Protein AF-A0A7M3LS18-F1 (afdb_monomer_lite)

Foldseek 3Di:
DPPVVVVVCVVPPPPPPPQDLVNLLVVLLVLLLVAQALVSSLVVCVVVVGDNDPVSSVVSRVNHPHDPDDDDDDDDDDDDPPPPLDPLLCVLLVCVVVVDDLVVSCVVSVDDPVSSVVSVVVNVVVCVVVVVVVVVVVVVLVVLLVCQCPDPDPVSNVVSVVVVVVVVVVVVVVVVVVVVVVVVVVVVVVVVVVVVVVVVVVVVVVVVVVVPPDDDDDDDDDDPPDDPVVVVVLVVVCVVVVHDADPDDDGPPVSVVVVCVVCVVVVVVVD

pLDDT: mean 75.41, std 17.86, range [34.31, 98.25]

Structure (mmCIF, N/CA/C/O backbone):
data_AF-A0A7M3LS18-F1
#
_entry.id   AF-A0A7M3LS18-F1
#
loop_
_atom_site.group_PDB
_atom_site.id
_atom_site.type_symbol
_atom_site.label_atom_id
_atom_site.label_alt_id
_atom_site.label_comp_id
_atom_site.label_asym_id
_atom_site.label_entity_id
_atom_site.label_seq_id
_atom_site.pdbx_PDB_ins_code
_atom_site.Cartn_x
_atom_site.Cartn_y
_atom_site.Cartn_z
_atom_site.occupancy
_atom_site.B_iso_or_equiv
_atom_site.auth_seq_id
_atom_site.auth_comp_id
_atom_site.auth_asym_id
_atom_site.auth_atom_id
_atom_site.pdbx_PDB_model_num
ATOM 1 N N . MET A 1 1 ? 44.487 22.740 19.289 1.00 54.53 1 MET A N 1
ATOM 2 C CA . MET A 1 1 ? 43.553 21.807 18.622 1.00 54.53 1 MET A CA 1
ATOM 3 C C . MET A 1 1 ? 42.366 22.490 17.911 1.00 54.53 1 MET A C 1
ATOM 5 O O . MET A 1 1 ? 41.618 21.794 17.252 1.00 54.53 1 MET A O 1
ATOM 9 N N . PHE A 1 2 ? 42.195 23.825 17.958 1.00 51.47 2 PHE A N 1
ATOM 10 C CA . PHE A 1 2 ? 41.050 24.529 17.329 1.00 51.47 2 PHE A CA 1
ATOM 11 C C . PHE A 1 2 ? 41.375 25.312 16.036 1.00 51.47 2 PHE A C 1
ATOM 13 O O . PHE A 1 2 ? 40.497 25.961 15.473 1.00 51.47 2 PHE A O 1
ATOM 20 N N . ILE A 1 3 ? 42.622 25.280 15.552 1.00 60.00 3 ILE A N 1
ATOM 21 C CA . ILE A 1 3 ? 43.029 26.028 14.345 1.00 60.00 3 ILE A CA 1
ATOM 22 C C . ILE A 1 3 ? 42.617 25.290 13.060 1.00 60.00 3 ILE A C 1
ATOM 24 O O . ILE A 1 3 ? 42.293 25.933 12.061 1.00 60.00 3 ILE A O 1
ATOM 28 N N . ASP A 1 4 ? 42.526 23.960 13.107 1.00 62.91 4 ASP A N 1
ATOM 29 C CA . ASP A 1 4 ? 42.159 23.150 11.942 1.00 62.91 4 ASP A CA 1
ATOM 30 C C . ASP A 1 4 ? 40.688 23.289 11.552 1.00 62.91 4 ASP A C 1
ATOM 32 O O . ASP A 1 4 ? 40.374 23.258 10.368 1.00 62.91 4 ASP A O 1
ATOM 36 N N . TRP A 1 5 ? 39.785 23.553 12.501 1.00 57.31 5 TRP A N 1
ATOM 37 C CA . TRP A 1 5 ? 38.366 23.719 12.175 1.00 57.31 5 TRP A CA 1
ATOM 38 C C . TRP A 1 5 ? 38.086 25.015 11.402 1.00 57.31 5 TRP A C 1
ATOM 40 O O . TRP A 1 5 ? 37.337 25.003 10.430 1.00 57.31 5 TRP A O 1
ATOM 50 N N . LYS A 1 6 ? 38.754 26.126 11.751 1.00 63.31 6 LYS A N 1
ATOM 51 C CA . LYS A 1 6 ? 38.655 27.375 10.972 1.00 63.31 6 LYS A CA 1
ATOM 52 C C . LYS A 1 6 ? 39.264 27.238 9.575 1.00 63.31 6 LYS A C 1
ATOM 54 O O . LYS A 1 6 ? 38.730 27.813 8.632 1.00 63.31 6 LYS A O 1
ATOM 59 N N . LYS A 1 7 ? 40.354 26.473 9.432 1.00 58.81 7 LYS A N 1
ATOM 60 C CA . LYS A 1 7 ? 40.943 26.158 8.120 1.00 58.81 7 LYS A CA 1
ATOM 61 C C . LYS A 1 7 ? 40.041 25.247 7.285 1.00 58.81 7 LYS A C 1
ATOM 63 O O . LYS A 1 7 ? 39.903 25.500 6.095 1.00 58.81 7 LYS A O 1
ATOM 68 N N . ALA A 1 8 ? 39.398 24.253 7.898 1.00 58.88 8 ALA A N 1
ATOM 69 C CA . ALA A 1 8 ? 38.440 23.376 7.228 1.00 58.88 8 ALA A CA 1
ATOM 70 C C . ALA A 1 8 ? 37.198 24.147 6.752 1.00 58.88 8 ALA A C 1
ATOM 72 O O . ALA A 1 8 ? 36.799 24.001 5.604 1.00 58.88 8 ALA A O 1
ATOM 73 N N . LEU A 1 9 ? 36.655 25.055 7.571 1.00 58.69 9 LEU A N 1
ATOM 74 C CA . LEU A 1 9 ? 35.489 25.865 7.195 1.00 58.69 9 LEU A CA 1
ATOM 75 C C . LEU A 1 9 ? 35.793 26.865 6.064 1.00 58.69 9 LEU A C 1
ATOM 77 O O . LEU A 1 9 ? 34.931 27.158 5.244 1.00 58.69 9 LEU A O 1
ATOM 81 N N . ALA A 1 10 ? 37.024 27.386 6.010 1.00 60.09 10 ALA A N 1
ATOM 82 C CA . ALA A 1 10 ? 37.474 28.250 4.920 1.00 60.09 10 ALA A CA 1
ATOM 83 C C . ALA A 1 10 ? 37.770 27.469 3.624 1.00 60.09 10 ALA A C 1
ATOM 85 O O . ALA A 1 10 ? 37.666 28.040 2.543 1.00 60.09 10 ALA A O 1
ATOM 86 N N . ALA A 1 11 ? 38.124 26.182 3.726 1.00 58.78 11 ALA A N 1
ATOM 87 C CA . ALA A 1 11 ? 38.356 25.297 2.583 1.00 58.78 11 ALA A CA 1
ATOM 88 C C . ALA A 1 11 ? 37.059 24.664 2.035 1.00 58.78 11 ALA A C 1
ATOM 90 O O . ALA A 1 11 ? 36.978 24.396 0.841 1.00 58.78 11 ALA A O 1
ATOM 91 N N . GLU A 1 12 ? 36.040 24.468 2.881 1.00 55.50 12 GLU A N 1
ATOM 92 C CA . GLU A 1 12 ? 34.701 23.974 2.509 1.00 55.50 12 GLU A CA 1
ATOM 93 C C . GLU A 1 12 ? 33.667 25.088 2.290 1.00 55.50 12 GLU A C 1
ATOM 95 O O . GLU A 1 12 ? 32.494 24.815 2.028 1.00 55.50 12 GLU A O 1
ATOM 100 N N . GLY A 1 13 ? 34.083 26.353 2.364 1.00 49.91 13 GLY A N 1
ATOM 101 C CA . GLY A 1 13 ? 33.265 27.484 1.953 1.00 49.91 13 GLY A CA 1
ATOM 102 C C . GLY A 1 13 ? 33.041 27.445 0.445 1.00 49.91 13 GLY A C 1
ATOM 103 O O . GLY A 1 13 ? 33.734 28.134 -0.300 1.00 49.91 13 GLY A O 1
ATOM 104 N N . LEU A 1 14 ? 32.083 26.634 -0.010 1.00 49.41 14 LEU A N 1
ATOM 105 C CA . LEU A 1 14 ? 31.507 26.722 -1.347 1.00 49.41 14 LEU A CA 1
ATOM 106 C C . LEU A 1 14 ? 31.132 28.185 -1.562 1.00 49.41 14 LEU A C 1
ATOM 108 O O . LEU A 1 14 ? 30.224 28.703 -0.909 1.00 49.41 14 LEU A O 1
ATOM 112 N N . ALA A 1 15 ? 31.867 28.859 -2.445 1.00 50.75 15 ALA A N 1
ATOM 113 C CA . ALA A 1 15 ? 31.489 30.176 -2.907 1.00 50.75 15 ALA A CA 1
ATOM 114 C C . ALA A 1 15 ? 30.103 30.020 -3.535 1.00 50.75 15 ALA A C 1
ATOM 116 O O . ALA A 1 15 ? 29.978 29.504 -4.645 1.00 50.75 15 ALA A O 1
ATOM 117 N N . LEU A 1 16 ? 29.061 30.399 -2.792 1.00 50.31 16 LEU A N 1
ATOM 118 C CA . LEU A 1 16 ? 27.729 30.619 -3.329 1.00 50.31 16 LEU A CA 1
ATOM 119 C C . LEU A 1 16 ? 27.911 31.757 -4.325 1.00 50.31 16 LEU A C 1
ATOM 121 O O . LEU A 1 16 ? 27.896 32.930 -3.955 1.00 50.31 16 LEU A O 1
ATOM 125 N N . THR A 1 17 ? 28.238 31.404 -5.567 1.00 55.16 17 THR A N 1
ATOM 126 C CA . THR A 1 17 ? 28.389 32.357 -6.655 1.00 55.16 17 THR A CA 1
ATOM 127 C C . THR A 1 17 ? 27.123 33.188 -6.650 1.00 55.16 17 THR A C 1
ATOM 129 O O . THR A 1 17 ? 26.032 32.619 -6.713 1.00 55.16 17 THR A O 1
ATOM 132 N N . SER A 1 18 ? 27.258 34.507 -6.510 1.00 59.88 18 SER A N 1
ATOM 133 C CA . SER A 1 18 ? 26.136 35.428 -6.655 1.00 59.88 18 SER A CA 1
ATOM 134 C C . SER A 1 18 ? 25.371 35.023 -7.911 1.00 59.88 18 SER A C 1
ATOM 136 O O . SER A 1 18 ? 25.990 34.970 -8.977 1.00 59.88 18 SER A O 1
ATOM 138 N N . ASN A 1 19 ? 24.094 34.651 -7.754 1.00 67.19 19 ASN A N 1
ATOM 139 C CA . ASN A 1 19 ? 23.273 34.081 -8.823 1.00 67.19 19 ASN A CA 1
ATOM 140 C C . ASN A 1 19 ? 23.498 34.873 -10.111 1.00 67.19 19 ASN A C 1
ATOM 142 O O . ASN A 1 19 ? 23.322 36.095 -10.120 1.00 67.19 19 ASN A O 1
ATOM 146 N N . SER A 1 20 ? 23.946 34.199 -11.173 1.00 73.50 20 SER A N 1
ATOM 147 C CA . SER A 1 20 ? 24.251 34.901 -12.416 1.00 73.50 20 SER A CA 1
ATOM 148 C C . SER A 1 20 ? 22.976 35.539 -12.973 1.00 73.50 20 SER A C 1
ATOM 150 O O . SER A 1 20 ? 21.867 35.052 -12.739 1.00 73.50 20 SER A O 1
ATOM 152 N N . VAL A 1 21 ? 23.117 36.634 -13.725 1.00 73.94 21 VAL A N 1
ATOM 153 C CA . VAL A 1 21 ? 21.972 37.325 -14.347 1.00 73.94 21 VAL A CA 1
ATOM 154 C C . VAL A 1 21 ? 21.127 36.346 -15.176 1.00 73.94 21 VAL A C 1
ATOM 156 O O . VAL A 1 21 ? 19.899 36.389 -15.127 1.00 73.94 21 VAL A O 1
ATOM 159 N N . ASP A 1 22 ? 21.773 35.382 -15.834 1.00 74.38 22 ASP A N 1
ATOM 160 C CA . ASP A 1 22 ? 21.109 34.329 -16.604 1.00 74.38 22 ASP A CA 1
ATOM 161 C C . ASP A 1 22 ? 20.322 33.339 -15.730 1.00 74.38 22 ASP A C 1
ATOM 163 O O . ASP A 1 22 ? 19.232 32.909 -16.113 1.00 74.38 22 ASP A O 1
ATOM 167 N N . GLN A 1 23 ? 20.827 32.995 -14.539 1.00 78.75 23 GLN A N 1
ATOM 168 C CA . GLN A 1 23 ? 20.117 32.139 -13.580 1.00 78.75 23 GLN A CA 1
ATOM 169 C C . GLN A 1 23 ? 18.887 32.843 -13.004 1.00 78.75 23 GLN A C 1
ATOM 171 O O . GLN A 1 23 ? 17.821 32.234 -12.914 1.00 78.75 23 GLN A O 1
ATOM 176 N N . LEU A 1 24 ? 19.004 34.132 -12.669 1.00 79.31 24 LEU A N 1
ATOM 177 C CA . LEU A 1 24 ? 17.872 34.937 -12.202 1.00 79.31 24 LEU A CA 1
ATOM 178 C C . LEU A 1 24 ? 16.818 35.107 -13.305 1.00 79.31 24 LEU A C 1
ATOM 180 O O . LEU A 1 24 ? 15.624 34.967 -13.040 1.00 79.31 24 LEU A O 1
ATOM 184 N N . ALA A 1 25 ? 17.243 35.310 -14.555 1.00 79.69 25 ALA A N 1
ATOM 185 C CA . ALA A 1 25 ? 16.341 35.366 -15.702 1.00 79.69 25 ALA A CA 1
ATOM 186 C C . ALA A 1 25 ? 15.638 34.018 -15.958 1.00 79.69 25 ALA A C 1
ATOM 188 O O . ALA A 1 25 ? 14.441 33.985 -16.251 1.00 79.69 25 ALA A O 1
ATOM 189 N N . ALA A 1 26 ? 16.341 32.890 -15.819 1.00 80.19 26 ALA A N 1
ATOM 190 C CA . ALA A 1 26 ? 15.747 31.557 -15.940 1.00 80.19 26 ALA A CA 1
ATOM 191 C C . ALA A 1 26 ? 14.741 31.259 -14.811 1.00 80.19 26 ALA A C 1
ATOM 193 O O . ALA A 1 26 ? 13.658 30.722 -15.069 1.00 80.19 26 ALA A O 1
ATOM 194 N N . ALA A 1 27 ? 15.060 31.661 -13.578 1.00 82.94 27 ALA A N 1
ATOM 195 C CA . ALA A 1 27 ? 14.155 31.553 -12.439 1.00 82.94 27 ALA A CA 1
ATOM 196 C C . ALA A 1 27 ? 12.883 32.380 -12.672 1.00 82.94 27 ALA A C 1
ATOM 198 O O . ALA A 1 27 ? 11.777 31.849 -12.571 1.00 82.94 27 ALA A O 1
ATOM 199 N N . ALA A 1 28 ? 13.026 33.632 -13.114 1.00 84.75 28 ALA A N 1
ATOM 200 C CA . ALA A 1 28 ? 11.897 34.492 -13.447 1.00 84.75 28 ALA A CA 1
ATOM 201 C C . ALA A 1 28 ? 11.011 33.889 -14.561 1.00 84.75 28 ALA A C 1
ATOM 203 O O . ALA A 1 28 ? 9.788 33.953 -14.470 1.00 84.75 28 ALA A O 1
ATOM 204 N N . ARG A 1 29 ? 11.585 33.219 -15.579 1.00 85.19 29 ARG A N 1
ATOM 205 C CA . ARG A 1 29 ? 10.808 32.537 -16.650 1.00 85.19 29 ARG A CA 1
ATOM 206 C C . ARG A 1 29 ? 9.999 31.368 -16.118 1.00 85.19 29 ARG A C 1
ATOM 208 O O . ARG A 1 29 ? 8.930 31.071 -16.645 1.00 85.19 29 ARG A O 1
ATOM 215 N N . THR A 1 30 ? 10.513 30.702 -15.094 1.00 84.25 30 THR A N 1
ATOM 216 C CA . THR A 1 30 ? 9.826 29.590 -14.435 1.00 84.25 30 THR A CA 1
ATOM 217 C C . THR A 1 30 ? 8.652 30.104 -13.602 1.00 84.25 30 THR A C 1
ATOM 219 O O . THR A 1 30 ? 7.568 29.527 -13.661 1.00 84.25 30 THR A O 1
ATOM 222 N N . VAL A 1 31 ? 8.833 31.232 -12.907 1.00 84.62 31 VAL A N 1
ATOM 223 C CA . VAL A 1 31 ? 7.766 31.921 -12.162 1.00 84.62 31 VAL A CA 1
ATOM 224 C C . VAL A 1 31 ? 6.692 32.461 -13.111 1.00 84.62 31 VAL A C 1
ATOM 226 O O . VAL A 1 31 ? 5.511 32.253 -12.859 1.00 84.62 31 VAL A O 1
ATOM 229 N N . ALA A 1 32 ? 7.079 33.045 -14.251 1.00 84.94 32 ALA A N 1
ATOM 230 C CA . ALA A 1 32 ? 6.147 33.552 -15.263 1.00 84.94 32 ALA A CA 1
ATOM 231 C C . ALA A 1 32 ? 5.165 32.491 -15.777 1.00 84.94 32 ALA A C 1
ATOM 233 O O . ALA A 1 32 ? 3.984 32.776 -15.923 1.00 84.94 32 ALA A O 1
ATOM 234 N N . ARG A 1 33 ? 5.609 31.241 -15.961 1.00 83.06 33 ARG A N 1
ATOM 235 C CA . ARG A 1 33 ? 4.722 30.138 -16.382 1.00 83.06 33 ARG A CA 1
ATOM 236 C C . ARG A 1 33 ? 3.700 29.727 -15.322 1.00 83.06 33 ARG A C 1
ATOM 238 O O . ARG A 1 33 ? 2.726 29.053 -15.652 1.00 83.06 33 ARG A O 1
ATOM 245 N N . ARG A 1 34 ? 3.960 30.069 -14.057 1.00 81.94 34 ARG A N 1
ATOM 246 C CA . ARG A 1 34 ? 3.124 29.755 -12.891 1.00 81.94 34 ARG A CA 1
ATOM 247 C C . ARG A 1 34 ? 2.191 30.914 -12.517 1.00 81.94 34 ARG A C 1
ATOM 249 O O . ARG A 1 34 ? 1.237 30.678 -11.784 1.00 81.94 34 ARG A O 1
ATOM 256 N N . ALA A 1 35 ? 2.492 32.126 -12.981 1.00 83.75 35 ALA A N 1
ATOM 257 C CA . ALA A 1 35 ? 1.720 33.327 -12.702 1.00 83.75 35 ALA A CA 1
ATOM 258 C C . ALA A 1 35 ? 0.457 33.384 -13.568 1.00 83.75 35 ALA A C 1
ATOM 260 O O . ALA A 1 35 ? 0.482 33.037 -14.752 1.00 83.75 35 ALA A O 1
ATOM 261 N N . ARG A 1 36 ? -0.644 33.836 -12.964 1.00 77.69 36 ARG A N 1
ATOM 262 C CA . ARG A 1 36 ? -1.970 33.848 -13.597 1.00 77.69 36 ARG A CA 1
ATOM 263 C C . ARG A 1 36 ? -2.216 35.086 -14.458 1.00 77.69 36 ARG A C 1
ATOM 265 O O . ARG A 1 36 ? -2.920 35.007 -15.461 1.00 77.69 36 ARG A O 1
ATOM 272 N N . ASP A 1 37 ? -1.650 36.222 -14.062 1.00 82.12 37 ASP A N 1
ATOM 273 C CA . ASP A 1 37 ? -1.746 37.494 -14.775 1.00 82.12 37 ASP A CA 1
ATOM 274 C C . ASP A 1 37 ? -0.497 38.371 -14.546 1.00 82.12 37 ASP A C 1
ATOM 276 O O . ASP A 1 37 ? 0.443 37.994 -13.839 1.00 82.12 37 ASP A O 1
ATOM 280 N N . LYS A 1 38 ? -0.455 39.546 -15.190 1.00 81.50 38 LYS A N 1
ATOM 281 C CA . LYS A 1 38 ? 0.684 40.480 -15.113 1.00 81.50 38 LYS A CA 1
ATOM 282 C C . LYS A 1 38 ? 0.918 41.002 -13.689 1.00 81.50 38 LYS A C 1
ATOM 284 O O . LYS A 1 38 ? 2.068 41.255 -13.329 1.00 81.50 38 LYS A O 1
ATOM 289 N N . GLN A 1 39 ? -0.148 41.196 -12.914 1.00 82.25 39 GLN A N 1
ATOM 290 C CA . GLN A 1 39 ? -0.064 41.753 -11.568 1.00 82.25 39 GLN A CA 1
ATOM 291 C C . GLN A 1 39 ? 0.474 40.700 -10.593 1.00 82.25 39 GLN A C 1
ATOM 293 O O . GLN A 1 39 ? 1.441 40.968 -9.885 1.00 82.25 39 GLN A O 1
ATOM 298 N N . ASP A 1 40 ? -0.056 39.479 -10.666 1.00 83.56 40 ASP A N 1
ATOM 299 C CA . ASP A 1 40 ? 0.415 38.306 -9.927 1.00 83.56 40 ASP A CA 1
ATOM 300 C C . ASP A 1 40 ? 1.894 38.006 -10.229 1.00 83.56 40 ASP A C 1
ATOM 302 O O . ASP A 1 40 ? 2.699 37.797 -9.323 1.00 83.56 40 ASP A O 1
ATOM 306 N N . LEU A 1 41 ? 2.310 38.102 -11.498 1.00 86.06 41 LEU A N 1
ATOM 307 C CA . LEU A 1 41 ? 3.721 37.978 -11.875 1.00 86.06 41 LEU A CA 1
ATOM 308 C C . LEU A 1 41 ? 4.600 39.046 -11.207 1.00 86.06 41 LEU A C 1
ATOM 310 O O . LEU A 1 41 ? 5.673 38.732 -10.689 1.00 86.06 41 LEU A O 1
ATOM 314 N N . ALA A 1 42 ? 4.169 40.307 -11.229 1.00 85.69 42 ALA A N 1
ATOM 315 C CA . ALA A 1 42 ? 4.934 41.406 -10.649 1.00 85.69 42 ALA A CA 1
ATOM 316 C C . ALA A 1 42 ? 5.083 41.264 -9.124 1.00 85.69 42 ALA A C 1
ATOM 318 O O . ALA A 1 42 ? 6.140 41.598 -8.576 1.00 85.69 42 ALA A O 1
ATOM 319 N N . ASP A 1 43 ? 4.057 40.736 -8.459 1.00 87.31 43 ASP A N 1
ATOM 320 C CA . ASP A 1 43 ? 4.058 40.488 -7.021 1.00 87.31 43 ASP A CA 1
ATOM 321 C C . ASP A 1 43 ? 4.940 39.277 -6.670 1.00 87.31 43 ASP A C 1
ATOM 323 O O . ASP A 1 43 ? 5.825 39.391 -5.819 1.00 87.31 43 ASP A O 1
ATOM 327 N N . LEU A 1 44 ? 4.815 38.157 -7.393 1.00 86.94 44 LEU A N 1
ATOM 328 C CA . LEU A 1 44 ? 5.650 36.960 -7.206 1.00 86.94 44 LEU A CA 1
ATOM 329 C C . LEU A 1 44 ? 7.144 37.232 -7.428 1.00 86.94 44 LEU A C 1
ATOM 331 O O . LEU A 1 44 ? 7.978 36.775 -6.644 1.00 86.94 44 LEU A O 1
ATOM 335 N N . LEU A 1 45 ? 7.500 37.997 -8.465 1.00 88.25 45 LEU A N 1
ATOM 336 C CA . LEU A 1 45 ? 8.891 38.403 -8.693 1.00 88.25 45 LEU A CA 1
ATOM 337 C C . LEU A 1 45 ? 9.398 39.314 -7.568 1.00 88.25 45 LEU A C 1
ATOM 339 O O . LEU A 1 45 ? 10.544 39.171 -7.140 1.00 88.25 45 LEU A O 1
ATOM 343 N N . GLY A 1 46 ? 8.535 40.195 -7.048 1.00 85.19 46 GLY A N 1
ATOM 344 C CA . GLY A 1 46 ? 8.837 41.052 -5.903 1.00 85.19 46 GLY A CA 1
ATOM 345 C C . GLY A 1 46 ? 9.134 40.261 -4.629 1.00 85.19 46 GLY A C 1
ATOM 346 O O . GLY A 1 46 ? 10.137 40.528 -3.968 1.00 85.19 46 GLY A O 1
ATOM 347 N N . TYR A 1 47 ? 8.322 39.249 -4.313 1.00 87.19 47 TYR A N 1
ATOM 348 C CA . TYR A 1 47 ? 8.535 38.395 -3.139 1.00 87.19 47 TYR A CA 1
ATOM 349 C C . TYR A 1 47 ? 9.816 37.560 -3.223 1.00 87.19 47 TYR A C 1
ATOM 351 O O . TYR A 1 47 ? 10.443 37.291 -2.200 1.00 87.19 47 TYR A O 1
ATOM 359 N N . LEU A 1 48 ? 10.217 37.160 -4.431 1.00 84.00 48 LEU A N 1
ATOM 360 C CA . LEU A 1 48 ? 11.404 36.334 -4.660 1.00 84.00 48 LEU A CA 1
ATOM 361 C C . LEU A 1 48 ? 12.687 37.151 -4.878 1.00 84.00 48 LEU A C 1
ATOM 363 O O . LEU A 1 48 ? 13.748 36.565 -5.089 1.00 84.00 48 LEU A O 1
ATOM 367 N N . GLY A 1 49 ? 12.608 38.487 -4.840 1.00 81.62 49 GLY A N 1
ATOM 368 C CA . GLY A 1 49 ? 13.750 39.370 -5.097 1.00 81.62 49 GLY A CA 1
ATOM 369 C C . GLY A 1 49 ? 14.322 39.221 -6.512 1.00 81.62 49 GLY A C 1
ATOM 370 O O . GLY A 1 49 ? 15.512 39.451 -6.727 1.00 81.62 49 GLY A O 1
ATOM 371 N N . LEU A 1 50 ? 13.491 38.790 -7.464 1.00 83.62 50 LEU A N 1
ATOM 372 C CA . LEU A 1 50 ? 13.861 38.587 -8.861 1.00 83.62 50 LEU A CA 1
ATOM 373 C C . LEU A 1 50 ? 13.736 39.903 -9.651 1.00 83.62 50 LEU A C 1
ATOM 375 O O . LEU A 1 50 ? 12.975 40.791 -9.255 1.00 83.62 50 LEU A O 1
ATOM 379 N N . PRO A 1 51 ? 14.472 40.062 -10.767 1.00 76.00 51 PRO A N 1
ATOM 380 C CA . PRO A 1 51 ? 14.422 41.285 -11.566 1.00 76.00 51 PRO A CA 1
ATOM 381 C C . PRO A 1 51 ? 12.992 41.590 -12.050 1.00 76.00 51 PRO A C 1
ATOM 383 O O . PRO A 1 51 ? 12.346 40.758 -12.683 1.00 76.00 51 PRO A O 1
ATOM 386 N N . ARG A 1 52 ? 12.512 42.801 -11.724 1.00 77.88 52 ARG A N 1
ATOM 387 C CA . ARG A 1 52 ? 11.141 43.309 -11.952 1.00 77.88 52 ARG A CA 1
ATOM 388 C C . ARG A 1 52 ? 11.141 44.542 -12.870 1.00 77.88 52 ARG A C 1
ATOM 390 O O . ARG A 1 52 ? 10.363 45.471 -12.662 1.00 77.88 52 ARG A O 1
ATOM 397 N N . SER A 1 53 ? 12.062 44.624 -13.831 1.00 76.25 53 SER A N 1
ATOM 398 C CA . SER A 1 53 ? 12.029 45.747 -14.774 1.00 76.25 53 SER A CA 1
ATOM 399 C C . SER A 1 53 ? 10.793 45.631 -15.673 1.00 76.25 53 SER A C 1
ATOM 401 O O . SER A 1 53 ? 10.317 44.530 -15.957 1.00 76.25 53 SER A O 1
ATOM 403 N N . GLU A 1 54 ? 10.238 46.761 -16.104 1.00 71.75 54 GLU A N 1
ATOM 404 C CA . GLU A 1 54 ? 9.057 46.760 -16.971 1.00 71.75 54 GLU A CA 1
ATOM 405 C C . GLU A 1 54 ? 9.339 46.071 -18.316 1.00 71.75 54 GLU A C 1
ATOM 407 O O . GLU A 1 54 ? 8.508 45.301 -18.799 1.00 71.75 54 GLU A O 1
ATOM 412 N N . ASP A 1 55 ? 10.555 46.232 -18.845 1.00 74.88 55 ASP A N 1
ATOM 413 C CA . ASP A 1 55 ? 11.029 45.531 -20.041 1.00 74.88 55 ASP A CA 1
ATOM 414 C C . ASP A 1 55 ? 11.092 44.006 -19.844 1.00 74.88 55 ASP A C 1
ATOM 416 O O . ASP A 1 55 ? 10.741 43.246 -20.753 1.00 74.88 55 ASP A O 1
ATOM 420 N N . ASP A 1 56 ? 11.490 43.533 -18.657 1.00 74.62 56 ASP A N 1
ATOM 421 C CA . ASP A 1 56 ? 11.497 42.101 -18.338 1.00 74.62 56 ASP A CA 1
ATOM 422 C C . ASP A 1 56 ? 10.070 41.553 -18.221 1.00 74.62 56 ASP A C 1
ATOM 424 O O . ASP A 1 56 ? 9.770 40.501 -18.782 1.00 74.62 56 ASP A O 1
ATOM 428 N N . LEU A 1 57 ? 9.152 42.291 -17.589 1.00 76.94 57 LEU A N 1
ATOM 429 C CA . LEU A 1 57 ? 7.739 41.904 -17.503 1.00 76.94 57 LEU A CA 1
ATOM 430 C C . LEU A 1 57 ? 7.094 41.791 -18.892 1.00 76.94 57 LEU A C 1
ATOM 432 O O . LEU A 1 57 ? 6.356 40.840 -19.155 1.00 76.94 57 LEU A O 1
ATOM 436 N N . VAL A 1 58 ? 7.400 42.720 -19.804 1.00 79.38 58 VAL A N 1
ATOM 437 C CA . VAL A 1 58 ? 6.902 42.691 -21.191 1.00 79.38 58 VAL A CA 1
ATOM 438 C C . VAL A 1 58 ? 7.444 41.478 -21.952 1.00 79.38 58 VAL A C 1
ATOM 440 O O . VAL A 1 58 ? 6.685 40.809 -22.652 1.00 79.38 58 VAL A O 1
ATOM 443 N N . ARG A 1 59 ? 8.725 41.129 -21.776 1.00 79.38 59 ARG A N 1
ATOM 444 C CA . ARG A 1 59 ? 9.325 39.926 -22.389 1.00 79.38 59 ARG A CA 1
ATOM 445 C C . ARG A 1 59 ? 8.731 38.620 -21.860 1.00 79.38 59 ARG A C 1
ATOM 447 O O . ARG A 1 59 ? 8.816 37.596 -22.535 1.00 79.38 59 ARG A O 1
ATOM 454 N N . MET A 1 60 ? 8.163 38.641 -20.657 1.00 79.62 60 MET A N 1
ATOM 455 C CA . MET A 1 60 ? 7.657 37.458 -19.953 1.00 79.62 60 MET A CA 1
ATOM 456 C C . MET A 1 60 ? 6.145 37.293 -20.041 1.00 79.62 60 MET A C 1
ATOM 458 O O . MET A 1 60 ? 5.649 36.190 -19.821 1.00 79.62 60 MET A O 1
ATOM 462 N N . LEU A 1 61 ? 5.430 38.345 -20.440 1.00 76.94 61 LEU A N 1
ATOM 463 C CA . LEU A 1 61 ? 3.992 38.329 -20.698 1.00 76.94 61 LEU A CA 1
ATOM 464 C C . LEU A 1 61 ? 3.534 37.179 -21.620 1.00 76.94 61 LEU A C 1
ATOM 466 O O . LEU A 1 61 ? 2.533 36.545 -21.297 1.00 76.94 61 LEU A O 1
ATOM 470 N N . PRO A 1 62 ? 4.252 36.843 -22.715 1.00 80.94 62 PRO A N 1
ATOM 471 C CA . PRO A 1 62 ? 3.871 35.731 -23.591 1.00 80.94 62 PRO A CA 1
ATOM 472 C C . PRO A 1 62 ? 3.966 34.347 -22.933 1.00 80.94 62 PRO A C 1
ATOM 474 O O . PRO A 1 62 ? 3.474 33.373 -23.493 1.00 80.94 62 PRO A O 1
ATOM 477 N N . LEU A 1 63 ? 4.645 34.238 -21.785 1.00 71.88 63 LEU A N 1
ATOM 478 C CA . LEU A 1 63 ? 4.841 32.987 -21.048 1.00 71.88 63 LEU A CA 1
ATOM 479 C C . LEU A 1 63 ? 3.820 32.790 -19.924 1.00 71.88 63 LEU A C 1
ATOM 481 O O . LEU A 1 63 ? 3.845 31.734 -19.289 1.00 71.88 63 LEU A O 1
ATOM 485 N N . LEU A 1 64 ? 2.963 33.784 -19.669 1.00 76.06 64 LEU A N 1
ATOM 486 C CA . LEU A 1 64 ? 1.862 33.651 -18.724 1.00 76.06 64 LEU A CA 1
ATOM 487 C C . LEU A 1 64 ? 0.943 32.524 -19.188 1.00 76.06 64 LEU A C 1
ATOM 489 O O . LEU A 1 64 ? 0.644 32.390 -20.379 1.00 76.06 64 LEU A O 1
ATOM 493 N N . THR A 1 65 ? 0.493 31.703 -18.245 1.00 62.19 65 THR A N 1
ATOM 494 C CA . THR A 1 65 ? -0.535 30.705 -18.521 1.00 62.19 65 THR A CA 1
ATOM 495 C C . THR A 1 65 ? -1.818 31.468 -18.829 1.00 62.19 65 THR A C 1
ATOM 497 O O . THR A 1 65 ? -2.493 31.939 -17.919 1.00 62.19 65 THR A O 1
ATOM 500 N N . ALA A 1 66 ? -2.124 31.660 -20.115 1.00 50.25 66 ALA A N 1
ATOM 501 C CA . ALA A 1 66 ? -3.342 32.342 -20.523 1.00 50.25 66 ALA A CA 1
ATOM 502 C C . ALA A 1 66 ? -4.540 31.627 -19.872 1.00 50.25 66 ALA A C 1
ATOM 504 O O . ALA A 1 66 ? -4.745 30.436 -20.135 1.00 50.25 66 ALA A O 1
ATOM 505 N N . PRO A 1 67 ? -5.331 32.309 -19.023 1.00 46.97 67 PRO A N 1
ATOM 506 C CA . PRO A 1 67 ? -6.628 31.790 -18.655 1.00 46.97 67 PRO A CA 1
ATOM 507 C C . PRO A 1 67 ? -7.438 31.735 -19.949 1.00 46.97 67 PRO A C 1
ATOM 509 O O . PRO A 1 67 ? -7.426 32.676 -20.742 1.00 46.97 67 PRO A O 1
ATOM 512 N N . THR A 1 68 ? -8.091 30.604 -20.178 1.00 45.66 68 THR A N 1
ATOM 513 C CA . THR A 1 68 ? -9.081 30.387 -21.234 1.00 45.66 68 THR A CA 1
ATOM 514 C C . THR A 1 68 ? -9.865 31.661 -21.563 1.00 45.66 68 THR A C 1
ATOM 516 O O . THR A 1 68 ? -10.435 32.288 -20.672 1.00 45.66 68 THR A O 1
ATOM 519 N N . ALA A 1 69 ? -9.846 32.014 -22.848 1.00 37.53 69 ALA A N 1
ATOM 520 C CA . ALA A 1 69 ? -10.475 33.163 -23.484 1.00 37.53 69 ALA A CA 1
ATOM 521 C C . ALA A 1 69 ? -11.766 33.673 -22.812 1.00 37.53 69 ALA A C 1
ATOM 523 O O . ALA A 1 69 ? -12.747 32.943 -22.680 1.00 37.53 69 ALA A O 1
ATOM 524 N N . HIS A 1 70 ? -11.798 34.969 -22.496 1.00 43.69 70 HIS A N 1
ATOM 525 C CA . HIS A 1 70 ? -13.053 35.714 -22.430 1.00 43.69 70 HIS A CA 1
ATOM 526 C C . HIS A 1 70 ? -13.518 36.037 -23.860 1.00 43.69 70 HIS A C 1
ATOM 528 O O . HIS A 1 70 ? -12.679 36.372 -24.703 1.00 43.69 70 HIS A O 1
ATOM 534 N N . PRO A 1 71 ? -14.825 35.930 -24.160 1.00 49.56 71 PRO A N 1
ATOM 535 C CA . PRO A 1 71 ? -15.332 36.102 -25.509 1.00 49.56 71 PRO A CA 1
ATOM 536 C C . PRO A 1 71 ? -15.274 37.581 -25.895 1.00 49.56 71 PRO A C 1
ATOM 538 O O . PRO A 1 71 ? -15.795 38.451 -25.195 1.00 49.56 71 PRO A O 1
ATOM 541 N N . VAL A 1 72 ? -14.645 37.858 -27.033 1.00 39.38 72 VAL A N 1
ATOM 542 C CA . VAL A 1 72 ? -14.848 39.108 -27.762 1.00 39.38 72 VAL A CA 1
ATOM 543 C C . VAL A 1 72 ? -16.288 39.084 -28.269 1.00 39.38 72 VAL A C 1
ATOM 545 O O . VAL A 1 72 ? -16.678 38.192 -29.016 1.00 39.38 72 VAL A O 1
ATOM 548 N N . MET A 1 73 ? -17.087 40.046 -27.816 1.00 48.38 73 MET A N 1
ATOM 549 C CA . MET A 1 73 ? -18.403 40.333 -28.377 1.00 48.38 73 MET A CA 1
ATOM 550 C C . MET A 1 73 ? -18.231 40.760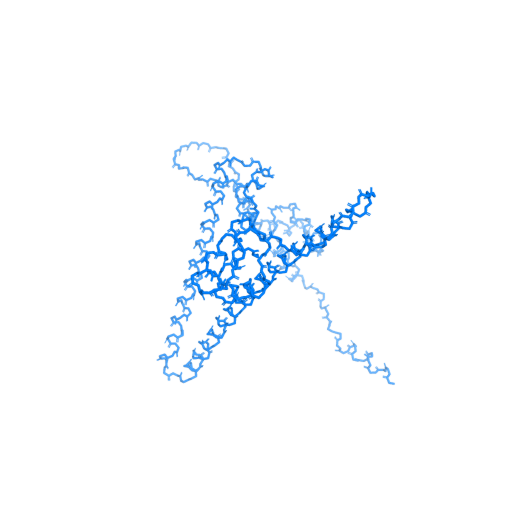 -29.838 1.00 48.38 73 MET A C 1
ATOM 552 O O . MET A 1 73 ? -17.619 41.796 -30.097 1.00 48.38 73 MET A O 1
ATOM 556 N N . GLY A 1 74 ? -18.764 39.979 -30.776 1.00 43.84 74 GLY A N 1
ATOM 557 C CA . GLY A 1 74 ? -18.763 40.340 -32.190 1.00 43.84 74 GLY A CA 1
ATOM 558 C C . GLY A 1 74 ? -19.129 39.192 -33.125 1.00 43.84 74 GLY A C 1
ATOM 559 O O . GLY A 1 74 ? -18.246 38.495 -33.600 1.00 43.84 74 GLY A O 1
ATOM 560 N N . ASP A 1 75 ? -20.427 39.103 -33.399 1.00 34.31 75 ASP A N 1
ATOM 561 C CA . ASP A 1 75 ? -21.044 38.679 -34.662 1.00 34.31 75 ASP A CA 1
ATOM 562 C C . ASP A 1 75 ? -21.044 37.190 -35.082 1.00 34.31 75 ASP A C 1
ATOM 564 O O . ASP A 1 75 ? -20.038 36.584 -35.436 1.00 34.31 75 ASP A O 1
ATOM 568 N N . ASP A 1 76 ? -22.272 36.668 -35.075 1.00 41.38 76 ASP A N 1
ATOM 569 C CA . ASP A 1 76 ? -22.902 35.736 -36.008 1.00 41.38 76 ASP A CA 1
ATOM 570 C C . ASP A 1 76 ? -22.375 34.306 -36.289 1.00 41.38 76 ASP A C 1
ATOM 572 O O . ASP A 1 76 ? -21.368 34.044 -36.941 1.00 41.38 76 ASP A O 1
ATOM 576 N N . THR A 1 77 ? -23.301 33.384 -35.986 1.00 43.78 77 THR A N 1
ATOM 577 C CA . THR A 1 77 ? -23.666 32.140 -36.695 1.00 43.78 77 THR A CA 1
ATOM 578 C C . THR A 1 77 ? -23.080 30.784 -36.246 1.00 43.78 77 THR A C 1
ATOM 580 O O . THR A 1 77 ? -21.989 30.364 -36.601 1.00 43.78 77 THR A O 1
ATOM 583 N N . MET A 1 78 ? -23.981 30.038 -35.587 1.00 44.69 78 MET A N 1
ATOM 584 C CA . MET A 1 78 ? -24.298 28.609 -35.757 1.00 44.69 78 MET A CA 1
ATOM 585 C C . MET A 1 78 ? -23.392 27.509 -35.157 1.00 44.69 78 MET A C 1
ATOM 587 O O . MET A 1 78 ? -22.316 27.178 -35.638 1.00 44.69 78 MET A O 1
ATOM 591 N N . THR A 1 79 ? -24.018 26.802 -34.202 1.00 51.19 79 THR A N 1
ATOM 592 C CA . THR A 1 79 ? -23.921 25.357 -33.899 1.00 51.19 79 THR A CA 1
ATOM 593 C C . THR A 1 79 ? -22.575 24.771 -33.465 1.00 51.19 79 THR A C 1
ATOM 595 O O . THR A 1 79 ? -21.862 24.162 -34.255 1.00 51.19 79 THR A O 1
ATOM 598 N N . ASN A 1 80 ? -22.335 24.797 -32.149 1.00 39.53 80 ASN A N 1
ATOM 599 C CA . ASN A 1 80 ? -21.969 23.608 -31.362 1.00 39.53 80 ASN A CA 1
ATOM 600 C C . ASN A 1 80 ? -22.047 23.935 -29.856 1.00 39.53 80 ASN A C 1
ATOM 602 O O . ASN A 1 80 ? -21.450 24.931 -29.447 1.00 39.53 80 ASN A O 1
ATOM 606 N N . PRO A 1 81 ? -22.721 23.140 -29.001 1.00 44.03 81 PRO A N 1
ATOM 607 C CA . PRO A 1 81 ? -22.590 23.306 -27.560 1.00 44.03 81 PRO A CA 1
ATOM 608 C C . PRO A 1 81 ? -21.251 22.696 -27.128 1.00 44.03 81 PRO A C 1
ATOM 610 O O . PRO A 1 81 ? -21.155 21.511 -26.823 1.00 44.03 81 PRO A O 1
ATOM 613 N N . ILE A 1 82 ? -20.189 23.498 -27.138 1.00 39.88 82 ILE A N 1
ATOM 614 C CA . ILE A 1 82 ? -18.977 23.161 -26.392 1.00 39.88 82 ILE A CA 1
ATOM 615 C C . ILE A 1 82 ? -19.329 23.424 -24.930 1.00 39.88 82 ILE A C 1
ATOM 617 O O . ILE A 1 82 ? -19.504 24.580 -24.548 1.00 39.88 82 ILE A O 1
ATOM 621 N N . SER A 1 83 ? -19.483 22.364 -24.135 1.00 47.75 83 SER A N 1
ATOM 622 C CA . SER A 1 83 ? -19.617 22.452 -22.681 1.00 47.75 83 SER A CA 1
ATOM 623 C C . SER A 1 83 ? -18.418 23.212 -22.117 1.00 47.75 83 SER A C 1
ATOM 625 O O . SER A 1 83 ? -17.342 22.652 -21.917 1.00 47.75 83 SER A O 1
ATOM 627 N N . THR A 1 84 ? -18.570 24.516 -21.904 1.00 49.47 84 THR A N 1
ATOM 628 C CA . THR A 1 84 ? -17.612 25.320 -21.154 1.00 49.47 84 THR A CA 1
ATOM 629 C C . THR A 1 84 ? -17.722 24.891 -19.700 1.00 49.47 84 THR A C 1
ATOM 631 O O . THR A 1 84 ? -18.600 25.360 -18.980 1.00 49.47 84 THR A O 1
ATOM 634 N N . THR A 1 85 ? -16.869 23.951 -19.295 1.00 57.34 85 THR A N 1
ATOM 635 C CA . THR A 1 85 ? -16.784 23.444 -17.925 1.00 57.34 85 THR A CA 1
ATOM 636 C C . THR A 1 85 ? -16.649 24.619 -16.958 1.00 57.34 85 THR A C 1
ATOM 638 O O . THR A 1 85 ? -15.675 25.374 -17.001 1.00 57.34 85 THR A O 1
ATOM 641 N N . ASN A 1 86 ? -17.660 24.798 -16.111 1.00 75.81 86 ASN A N 1
ATOM 642 C CA . ASN A 1 86 ? -17.726 25.881 -15.142 1.00 75.81 86 ASN A CA 1
ATOM 643 C C . ASN A 1 86 ? -16.561 25.752 -14.132 1.00 75.81 86 ASN A C 1
ATOM 645 O O . ASN A 1 86 ? -16.275 24.667 -13.633 1.00 75.81 86 ASN A O 1
ATOM 649 N N . ALA A 1 87 ? -15.866 26.842 -13.791 1.00 74.75 87 ALA A N 1
ATOM 650 C CA . ALA A 1 87 ? -14.725 26.796 -12.862 1.00 74.75 87 ALA A CA 1
ATOM 651 C C . ALA A 1 87 ? -15.094 26.162 -11.501 1.00 74.75 87 ALA A C 1
ATOM 653 O O . ALA A 1 87 ? -14.261 25.516 -10.862 1.00 74.75 87 ALA A O 1
ATOM 654 N N . TYR A 1 88 ? -16.359 26.293 -11.089 1.00 76.12 88 TYR A N 1
ATOM 655 C CA . TYR A 1 88 ? -16.901 25.671 -9.882 1.00 76.12 88 TYR A CA 1
ATOM 656 C C . TYR A 1 88 ? -17.012 24.140 -9.979 1.00 76.12 88 TYR A C 1
ATOM 658 O O . TYR A 1 88 ? -16.750 23.464 -8.984 1.00 76.12 88 TYR A O 1
ATOM 666 N N . THR A 1 89 ? -17.308 23.567 -11.154 1.00 80.00 89 THR A N 1
ATOM 667 C CA . THR A 1 89 ? -17.390 22.103 -11.333 1.00 80.00 89 THR A CA 1
ATOM 668 C C . THR A 1 89 ? -16.009 21.454 -11.306 1.00 80.00 89 THR A C 1
ATOM 670 O O . THR A 1 89 ? -15.841 20.386 -10.718 1.00 80.00 89 THR A O 1
ATOM 673 N N . ALA A 1 90 ? -14.981 22.137 -11.819 1.00 76.69 90 ALA A N 1
ATOM 674 C CA . ALA A 1 90 ? -13.592 21.684 -11.716 1.00 76.69 90 ALA A CA 1
ATOM 675 C C . ALA A 1 90 ? -13.077 21.672 -10.260 1.00 76.69 90 ALA A C 1
ATOM 677 O O . ALA A 1 90 ? -12.400 20.730 -9.837 1.00 76.69 90 ALA A O 1
ATOM 678 N N . VAL A 1 91 ? -13.420 22.692 -9.462 1.00 80.56 91 VAL A N 1
ATOM 679 C CA . VAL A 1 91 ? -13.080 22.731 -8.027 1.00 80.56 91 VAL A CA 1
ATOM 680 C C . VAL A 1 91 ? -13.858 21.664 -7.254 1.00 80.56 91 VAL A C 1
ATOM 682 O O . VAL A 1 91 ? -13.264 20.956 -6.439 1.00 80.56 91 VAL A O 1
ATOM 685 N N . ALA A 1 92 ? -15.148 21.485 -7.555 1.00 83.75 92 ALA A N 1
ATOM 686 C CA . ALA A 1 92 ? -15.972 20.435 -6.965 1.00 83.75 92 ALA A CA 1
ATOM 687 C C . ALA A 1 92 ? -15.404 19.034 -7.249 1.00 83.75 92 ALA A C 1
ATOM 689 O O . ALA A 1 92 ? -15.262 18.235 -6.325 1.00 83.75 92 ALA A O 1
ATOM 690 N N . ALA A 1 93 ? -14.984 18.759 -8.489 1.00 81.44 93 ALA A N 1
ATOM 691 C CA . ALA A 1 93 ? -14.341 17.500 -8.866 1.00 81.44 93 ALA A CA 1
ATOM 692 C C . ALA A 1 93 ? -13.047 17.246 -8.067 1.00 81.44 93 ALA A C 1
ATOM 694 O O . ALA A 1 93 ? -12.790 16.127 -7.621 1.00 81.44 93 ALA A O 1
ATOM 695 N N . SER A 1 94 ? -12.254 18.292 -7.817 1.00 80.38 94 SER A N 1
ATOM 696 C CA . SER A 1 94 ? -11.038 18.211 -6.997 1.00 80.38 94 SER A CA 1
ATOM 697 C C . SER A 1 94 ? -11.329 17.901 -5.522 1.00 80.38 94 SER A C 1
ATOM 699 O O . SER A 1 94 ? -10.639 17.076 -4.924 1.00 80.38 94 SER A O 1
ATOM 701 N N . MET A 1 95 ? -12.359 18.520 -4.933 1.00 84.00 95 MET A N 1
ATOM 702 C CA . MET A 1 95 ? -12.783 18.257 -3.546 1.00 84.00 95 MET A CA 1
ATOM 703 C C . MET A 1 95 ? -13.323 16.832 -3.375 1.00 84.00 95 MET A C 1
ATOM 705 O O . MET A 1 95 ? -12.927 16.107 -2.464 1.00 84.00 95 MET A O 1
ATOM 709 N N . LEU A 1 96 ? -14.151 16.379 -4.314 1.00 83.00 96 LEU A N 1
ATOM 710 C CA . LEU A 1 96 ? -14.690 15.020 -4.328 1.00 83.00 96 LEU A CA 1
ATOM 711 C C . LEU A 1 96 ? -13.587 13.957 -4.498 1.00 83.00 96 LEU A C 1
ATOM 713 O O . LEU A 1 96 ? -13.620 12.930 -3.824 1.00 83.00 96 LEU A O 1
ATOM 717 N N . ASN A 1 97 ? -12.558 14.214 -5.318 1.00 81.81 97 ASN A N 1
ATOM 718 C CA . ASN A 1 97 ? -11.398 13.318 -5.448 1.00 81.81 97 ASN A CA 1
ATOM 719 C C . ASN A 1 97 ? -10.549 13.245 -4.161 1.00 81.81 97 ASN A C 1
ATOM 721 O O . ASN A 1 97 ? -9.880 12.248 -3.901 1.00 81.81 97 ASN A O 1
ATOM 725 N N . LYS A 1 98 ? -10.590 14.289 -3.323 1.00 80.25 98 LYS A N 1
ATOM 726 C CA . LYS A 1 98 ? -9.973 14.294 -1.986 1.00 80.25 98 LYS A CA 1
ATOM 727 C C . LYS A 1 98 ? -10.821 13.580 -0.924 1.00 80.25 98 LYS A C 1
ATOM 729 O O . LYS A 1 98 ? -10.350 13.423 0.200 1.00 80.25 98 LYS A O 1
ATOM 734 N N . GLY A 1 99 ? -12.016 13.106 -1.285 1.00 76.00 99 GLY A N 1
ATOM 735 C CA . GLY A 1 99 ? -12.909 12.343 -0.413 1.00 76.00 99 GLY A CA 1
ATOM 736 C C . GLY A 1 99 ? -13.939 13.183 0.342 1.00 76.00 99 GLY A C 1
ATOM 737 O O . GLY A 1 99 ? -14.559 12.668 1.272 1.00 76.00 99 GLY A O 1
ATOM 738 N N . ASP A 1 100 ? -14.137 14.449 -0.035 1.00 84.56 100 ASP A N 1
ATOM 739 C CA . ASP A 1 100 ? -15.179 15.279 0.569 1.00 84.56 100 ASP A CA 1
ATOM 740 C C . ASP A 1 100 ? -16.577 14.762 0.200 1.00 84.56 100 ASP A C 1
ATO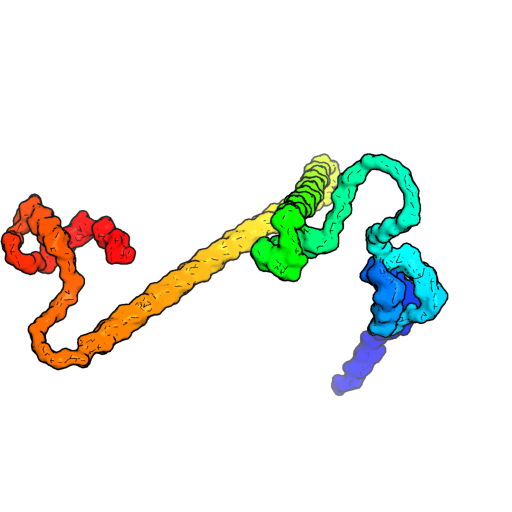M 742 O O . ASP A 1 100 ? -16.834 14.332 -0.927 1.00 84.56 100 ASP A O 1
ATOM 746 N N . ALA A 1 101 ? -17.512 14.813 1.153 1.00 83.12 101 ALA A N 1
ATOM 747 C CA . ALA A 1 101 ? -18.880 14.371 0.913 1.00 83.12 101 ALA A CA 1
ATOM 748 C C . ALA A 1 101 ? -19.583 15.292 -0.107 1.00 83.12 101 ALA A C 1
ATOM 750 O O . ALA A 1 101 ? -19.517 16.518 0.027 1.00 83.12 101 ALA A O 1
ATOM 751 N N . PRO A 1 102 ? -20.333 14.741 -1.080 1.00 78.12 102 PRO A N 1
ATOM 752 C CA . PRO A 1 102 ? -20.934 15.525 -2.161 1.00 78.12 102 PRO A CA 1
ATOM 753 C C . PRO A 1 102 ? -21.935 16.574 -1.671 1.00 78.12 102 PRO A C 1
ATOM 755 O O . PRO A 1 102 ? -22.014 17.661 -2.239 1.00 78.12 102 PRO A O 1
ATOM 758 N N . ALA A 1 103 ? -22.634 16.303 -0.565 1.00 77.62 103 ALA A N 1
ATOM 759 C CA . ALA A 1 103 ? -23.523 17.272 0.075 1.00 77.62 103 ALA A CA 1
ATOM 760 C C . ALA A 1 103 ? -22.765 18.507 0.602 1.00 77.62 103 ALA A C 1
ATOM 762 O O . ALA A 1 103 ? -23.234 19.633 0.443 1.00 77.62 103 ALA A O 1
ATOM 763 N N . THR A 1 104 ? -21.575 18.304 1.173 1.00 79.56 104 THR A N 1
ATOM 764 C CA . THR A 1 104 ? -20.713 19.378 1.686 1.00 79.56 104 THR A CA 1
ATOM 765 C C . THR A 1 104 ? -20.152 20.213 0.541 1.00 79.56 104 THR A C 1
ATOM 767 O O . THR A 1 104 ? -20.204 21.438 0.589 1.00 79.56 104 THR A O 1
ATOM 770 N N . VAL A 1 105 ? -19.687 19.562 -0.528 1.00 82.25 105 VAL A N 1
ATOM 771 C CA . VAL A 1 105 ? -19.163 20.242 -1.723 1.00 82.25 105 VAL A CA 1
ATOM 772 C C . VAL A 1 105 ? -20.251 21.092 -2.387 1.00 82.25 105 VAL A C 1
ATOM 774 O O . VAL A 1 105 ? -20.007 22.256 -2.709 1.00 82.25 105 VAL A O 1
ATOM 777 N N . ARG A 1 106 ? -21.477 20.560 -2.502 1.00 84.50 106 ARG A N 1
ATOM 778 C CA . ARG A 1 106 ? -22.635 21.292 -3.034 1.00 84.50 106 ARG A CA 1
ATOM 779 C C . ARG A 1 106 ? -22.953 22.535 -2.207 1.00 84.50 106 ARG A C 1
ATOM 781 O O . ARG A 1 106 ? -23.160 23.606 -2.765 1.00 84.50 106 ARG A O 1
ATOM 788 N N . GLN A 1 107 ? -22.966 22.404 -0.881 1.00 82.75 107 GLN A N 1
ATOM 789 C CA . GLN A 1 107 ? -23.272 23.513 0.021 1.00 82.75 107 GLN A CA 1
ATOM 790 C C . GLN A 1 107 ? -22.174 24.586 0.030 1.00 82.75 107 GLN A C 1
ATOM 792 O O . GLN A 1 107 ? -22.488 25.773 0.046 1.00 82.75 107 GLN A O 1
ATOM 797 N N . CYS A 1 108 ? -20.899 24.190 0.010 1.00 80.06 108 CYS A N 1
ATOM 798 C CA . CYS A 1 108 ? -19.769 25.120 0.057 1.00 80.06 108 CYS A CA 1
ATOM 799 C C . CYS A 1 108 ? -19.603 25.930 -1.230 1.00 80.06 108 CYS A C 1
ATOM 801 O O . CYS A 1 108 ? -19.194 27.087 -1.175 1.00 80.06 108 CYS A O 1
ATOM 803 N N . LEU A 1 109 ? -19.889 25.318 -2.377 1.00 82.38 109 LEU A N 1
ATOM 804 C CA . LEU A 1 109 ? -19.674 25.932 -3.684 1.00 82.38 109 LEU A CA 1
ATOM 805 C C . LEU A 1 109 ? -20.976 26.419 -4.341 1.00 82.38 109 LEU A C 1
ATOM 807 O O . LEU A 1 109 ? -20.918 27.067 -5.380 1.00 82.38 109 LEU A O 1
ATOM 811 N N . GLY A 1 110 ? -22.136 26.127 -3.743 1.00 81.06 110 GLY A N 1
ATOM 812 C CA . GLY A 1 110 ? -23.444 26.544 -4.251 1.00 81.06 110 GLY A CA 1
ATOM 813 C C . GLY A 1 110 ? -23.852 25.874 -5.567 1.00 81.06 110 GLY A C 1
ATOM 814 O O . GLY A 1 110 ? -24.592 26.486 -6.330 1.00 81.06 110 GLY A O 1
ATOM 815 N N . LEU A 1 111 ? -23.369 24.654 -5.846 1.00 81.81 111 LEU A N 1
ATOM 816 C CA . LEU A 1 111 ? -23.671 23.941 -7.097 1.00 81.81 111 LEU A CA 1
ATOM 817 C C . LEU A 1 111 ? -25.129 23.470 -7.144 1.00 81.81 111 LEU A C 1
ATOM 819 O O . LEU A 1 111 ? -25.699 23.032 -6.139 1.00 81.81 111 LEU A O 1
ATOM 823 N N . SER A 1 112 ? -25.697 23.477 -8.347 1.00 81.94 112 SER A N 1
ATOM 824 C CA . SER A 1 112 ? -26.917 22.734 -8.665 1.00 81.94 112 SER A CA 1
ATOM 825 C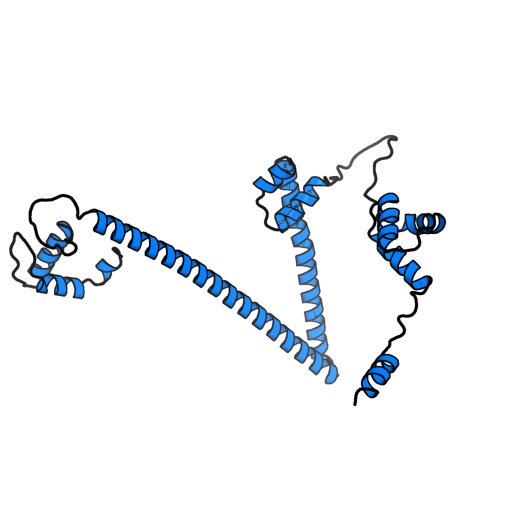 C . SER A 1 112 ? -26.662 21.217 -8.735 1.00 81.94 112 SER A C 1
ATOM 827 O O . SER A 1 112 ? -25.520 20.758 -8.810 1.00 81.94 112 SER A O 1
ATOM 829 N N . ASP A 1 113 ? -27.730 20.413 -8.711 1.00 78.44 113 ASP A N 1
ATOM 830 C CA . ASP A 1 113 ? -27.625 18.948 -8.835 1.00 78.44 113 ASP A CA 1
ATOM 831 C C . ASP A 1 113 ? -27.045 18.504 -10.188 1.00 78.44 113 ASP A C 1
ATOM 833 O O . ASP A 1 113 ? -26.352 17.490 -10.272 1.00 78.44 113 ASP A O 1
ATOM 837 N N . GLU A 1 114 ? -27.277 19.288 -11.239 1.00 78.75 114 GLU A N 1
ATOM 838 C CA . GLU A 1 114 ? -26.744 19.040 -12.580 1.00 78.75 114 GLU A CA 1
ATOM 839 C C . GLU A 1 114 ? -25.234 19.302 -12.634 1.00 78.75 114 GLU A C 1
ATOM 841 O O . GLU A 1 114 ? -24.480 18.462 -13.124 1.00 78.75 114 GLU A O 1
ATOM 846 N N . GLU A 1 115 ? -24.769 20.398 -12.031 1.00 80.81 115 GLU A N 1
ATOM 847 C CA . GLU A 1 115 ? -23.343 20.737 -11.942 1.00 80.81 115 GLU A CA 1
ATOM 848 C C . GLU A 1 115 ? -22.570 19.770 -11.031 1.00 80.81 115 GLU A C 1
ATOM 850 O O . GLU A 1 115 ? -21.402 19.463 -11.282 1.00 80.81 115 GLU A O 1
ATOM 855 N N . LEU A 1 116 ? -23.209 19.256 -9.973 1.00 81.50 116 LEU A N 1
ATOM 856 C CA . LEU A 1 116 ? -22.616 18.229 -9.116 1.00 81.50 116 LEU A CA 1
ATOM 857 C C . LEU A 1 116 ? -22.451 16.903 -9.873 1.00 81.50 116 LEU A C 1
ATOM 859 O O . LEU A 1 116 ? -21.414 16.249 -9.750 1.00 81.50 116 LEU A O 1
ATOM 863 N N . ASN A 1 117 ? -23.442 16.526 -10.685 1.00 80.19 117 ASN A N 1
ATOM 864 C CA . ASN A 1 117 ? -23.348 15.357 -11.557 1.00 80.19 117 ASN A CA 1
ATOM 865 C C . ASN A 1 117 ? -22.269 15.544 -12.627 1.00 80.19 117 ASN A C 1
ATOM 867 O O . ASN A 1 117 ? -21.482 14.627 -12.854 1.00 80.19 117 ASN A O 1
ATOM 871 N N . GLU A 1 118 ? -22.163 16.729 -13.226 1.00 82.62 118 GLU A N 1
ATOM 872 C CA . GLU A 1 118 ? -21.093 17.047 -14.175 1.00 82.62 118 GLU A CA 1
ATOM 873 C C . GLU A 1 118 ? -19.708 16.918 -13.515 1.00 82.62 118 GLU A C 1
ATOM 875 O O . GLU A 1 118 ? -18.825 16.243 -14.050 1.00 82.62 118 GLU A O 1
ATOM 880 N N . ALA A 1 119 ? -19.530 17.443 -12.298 1.00 81.19 119 ALA A N 1
ATOM 881 C CA . ALA A 1 119 ? -18.294 17.278 -11.532 1.00 81.19 119 ALA A CA 1
ATOM 882 C C . ALA A 1 119 ? -17.967 15.798 -11.247 1.00 81.19 119 ALA A C 1
ATOM 884 O O . ALA A 1 119 ? -16.810 15.390 -11.362 1.00 81.19 119 ALA A O 1
ATOM 885 N N . LEU A 1 120 ? -18.973 14.973 -10.937 1.00 80.38 120 LEU A N 1
ATOM 886 C CA . LEU A 1 120 ? -18.809 13.525 -10.758 1.00 80.38 120 LEU A CA 1
ATOM 887 C C . LEU A 1 120 ? -18.411 12.817 -12.065 1.00 80.38 120 LEU A C 1
ATOM 889 O O . LEU A 1 120 ? -17.557 11.927 -12.038 1.00 80.38 120 LEU A O 1
ATOM 893 N N . THR A 1 121 ? -18.961 13.226 -13.215 1.00 79.81 121 THR A N 1
ATOM 894 C CA . THR A 1 121 ? -18.528 12.690 -14.519 1.00 79.81 121 THR A CA 1
ATOM 895 C C . THR A 1 121 ? -17.081 13.058 -14.844 1.00 79.81 121 THR A C 1
ATOM 897 O O . THR A 1 121 ? -16.339 12.218 -15.360 1.00 79.81 121 THR A O 1
ATOM 900 N N . LEU A 1 122 ? -16.639 14.259 -14.454 1.00 74.81 122 LEU A N 1
ATOM 901 C CA . LEU A 1 122 ? -15.260 14.717 -14.628 1.00 74.81 122 LEU A CA 1
ATOM 902 C C . LEU A 1 122 ? -14.262 13.870 -13.821 1.00 74.81 122 LEU A C 1
ATOM 904 O O . LEU A 1 122 ? -13.175 13.558 -14.307 1.00 74.81 122 LEU A O 1
ATOM 908 N N . ILE A 1 123 ? -14.636 13.448 -12.607 1.00 72.62 123 ILE A N 1
ATOM 909 C CA . ILE A 1 123 ? -13.833 12.520 -11.789 1.00 72.62 123 ILE A CA 1
ATOM 910 C C . ILE A 1 123 ? -13.701 11.166 -12.492 1.00 72.62 123 ILE A C 1
ATOM 912 O O . ILE A 1 123 ? -12.609 10.599 -12.538 1.00 72.62 123 ILE A O 1
ATOM 916 N N . GLY A 1 124 ? -14.792 10.670 -13.087 1.00 59.41 124 GLY A N 1
ATOM 917 C CA . GLY A 1 124 ? -14.788 9.432 -13.868 1.00 59.41 124 GLY A CA 1
ATOM 918 C C . GLY A 1 124 ? -13.882 9.498 -15.105 1.00 59.41 124 GLY A C 1
ATOM 919 O O . GLY A 1 124 ? -13.177 8.536 -15.403 1.00 59.41 124 GLY A O 1
ATOM 920 N N . GLN A 1 125 ? -13.837 10.644 -15.790 1.00 57.50 125 GLN A N 1
ATOM 921 C CA . GLN A 1 125 ? -12.989 10.861 -16.970 1.00 57.50 125 GLN A CA 1
ATOM 922 C C . GLN A 1 125 ? -11.508 11.088 -16.616 1.00 57.50 125 GLN A C 1
ATOM 924 O O . GLN A 1 125 ? -10.628 10.566 -17.301 1.00 57.50 125 GLN A O 1
ATOM 929 N N . GLY A 1 126 ? -11.209 11.792 -15.517 1.00 50.88 126 GLY A N 1
ATOM 930 C CA . GLY A 1 126 ? -9.839 11.988 -15.026 1.00 50.88 126 GLY A CA 1
ATOM 931 C C . GLY A 1 126 ? -9.195 10.707 -14.483 1.00 50.88 126 GLY A C 1
ATOM 932 O O . GLY A 1 126 ? -8.005 10.473 -14.695 1.00 50.88 126 GLY A O 1
ATOM 933 N N . ALA A 1 127 ? -9.986 9.836 -13.846 1.00 46.53 127 ALA A N 1
ATOM 934 C CA . ALA A 1 127 ? -9.541 8.500 -13.451 1.00 46.53 127 ALA A CA 1
ATOM 935 C C . ALA A 1 127 ? -9.358 7.568 -14.662 1.00 46.53 127 ALA A C 1
ATOM 937 O O . ALA A 1 127 ? -8.434 6.759 -14.664 1.00 46.53 127 ALA A O 1
ATOM 938 N N . GLY A 1 128 ? -10.190 7.708 -15.702 1.00 44.47 128 GLY A N 1
ATOM 939 C CA . GLY A 1 128 ? -10.089 6.938 -16.945 1.00 44.47 128 GLY A CA 1
ATOM 940 C C . GLY A 1 128 ? -8.832 7.246 -17.763 1.00 44.47 128 GLY A C 1
ATOM 941 O O . GLY A 1 128 ? -8.196 6.314 -18.243 1.00 44.47 128 GLY A O 1
ATOM 942 N N . SER A 1 129 ? -8.427 8.519 -17.865 1.00 47.28 129 SER A N 1
ATOM 943 C CA . SER A 1 129 ? -7.177 8.895 -18.550 1.00 47.28 129 SER A CA 1
ATOM 944 C C . SER A 1 129 ? -5.949 8.405 -17.784 1.00 47.28 129 SER A C 1
ATOM 946 O O . SER A 1 129 ? -5.106 7.735 -18.360 1.00 47.28 129 SER A O 1
ATOM 948 N N . ALA A 1 130 ? -5.874 8.644 -16.469 1.00 49.06 130 ALA A N 1
ATOM 949 C CA . ALA A 1 130 ? -4.716 8.227 -15.676 1.00 49.06 130 ALA A CA 1
ATOM 950 C C . ALA A 1 130 ? -4.594 6.696 -15.540 1.00 49.06 130 ALA A C 1
ATOM 952 O O . ALA A 1 130 ? -3.483 6.178 -15.486 1.00 49.06 130 ALA A O 1
ATOM 953 N N . ALA A 1 131 ? -5.711 5.963 -15.478 1.00 48.03 131 ALA A N 1
ATOM 954 C CA . ALA A 1 131 ? -5.690 4.501 -15.470 1.00 48.03 131 ALA A CA 1
ATOM 955 C C . ALA A 1 131 ? -5.283 3.927 -16.837 1.00 48.03 131 ALA A C 1
ATOM 957 O O . ALA A 1 131 ? -4.451 3.025 -16.872 1.00 48.03 131 ALA A O 1
ATOM 958 N N . ALA A 1 132 ? -5.787 4.493 -17.941 1.00 55.12 132 ALA A N 1
ATOM 959 C CA . ALA A 1 132 ? -5.366 4.112 -19.290 1.00 55.12 132 ALA A CA 1
ATOM 960 C C . ALA A 1 132 ? -3.871 4.395 -19.521 1.00 55.12 132 ALA A C 1
ATOM 962 O O . ALA A 1 132 ? -3.154 3.529 -20.013 1.00 55.12 132 ALA A O 1
ATOM 963 N N . ASP A 1 133 ? -3.374 5.548 -19.061 1.00 64.94 133 ASP A N 1
ATOM 964 C CA . ASP A 1 133 ? -1.957 5.913 -19.155 1.00 64.94 133 ASP A CA 1
ATOM 965 C C . ASP A 1 133 ? -1.054 4.951 -18.351 1.00 64.94 133 ASP A C 1
ATOM 967 O O . ASP A 1 133 ? 0.057 4.626 -18.772 1.00 64.94 133 ASP A O 1
ATOM 971 N N . ILE A 1 134 ? -1.510 4.463 -17.190 1.00 69.00 134 ILE A N 1
ATOM 972 C CA . ILE A 1 134 ? -0.759 3.490 -16.376 1.00 69.00 134 ILE A CA 1
ATOM 973 C C . ILE A 1 134 ? -0.761 2.104 -17.027 1.00 69.00 134 ILE A C 1
ATOM 975 O O . ILE A 1 134 ? 0.282 1.444 -17.035 1.00 69.00 134 ILE A O 1
ATOM 979 N N . ASP A 1 135 ? -1.895 1.669 -17.572 1.00 76.00 135 ASP A N 1
ATOM 980 C CA . ASP A 1 135 ? -2.012 0.376 -18.248 1.00 76.00 135 ASP A CA 1
ATOM 981 C C . ASP A 1 135 ? -1.174 0.346 -19.539 1.00 76.00 135 ASP A C 1
ATOM 983 O O . ASP A 1 135 ? -0.483 -0.643 -19.802 1.00 76.00 135 ASP A O 1
ATOM 987 N N . ASP A 1 136 ? -1.117 1.456 -20.280 1.00 79.69 136 ASP A N 1
ATOM 988 C CA . ASP A 1 136 ? -0.260 1.603 -21.461 1.00 79.69 136 ASP A CA 1
ATOM 989 C C . ASP A 1 136 ? 1.234 1.577 -21.099 1.00 79.69 136 ASP A C 1
ATOM 991 O O . ASP A 1 136 ? 2.040 0.915 -21.765 1.00 79.69 136 ASP A O 1
ATOM 995 N N . VAL A 1 137 ? 1.632 2.232 -20.003 1.00 83.31 137 VAL A N 1
ATOM 996 C CA . VAL A 1 137 ? 3.016 2.179 -19.502 1.00 83.31 137 VAL A CA 1
ATOM 997 C C . VAL A 1 137 ? 3.368 0.779 -18.984 1.00 83.31 137 VAL A C 1
ATOM 999 O O . VAL A 1 137 ? 4.481 0.294 -19.215 1.00 83.31 137 VAL A O 1
ATOM 1002 N N . ALA A 1 138 ? 2.441 0.087 -18.322 1.00 85.31 138 ALA A N 1
ATOM 1003 C CA . ALA A 1 138 ? 2.627 -1.297 -17.890 1.00 85.31 138 ALA A CA 1
ATOM 1004 C C . ALA A 1 138 ? 2.807 -2.241 -19.093 1.00 85.31 138 ALA A C 1
ATOM 1006 O O . ALA A 1 138 ? 3.731 -3.057 -19.111 1.00 85.31 138 ALA A O 1
ATOM 1007 N N . ALA A 1 139 ? 2.001 -2.076 -20.143 1.00 86.88 139 ALA A N 1
ATOM 1008 C CA . ALA A 1 139 ? 2.138 -2.842 -21.377 1.00 86.88 139 ALA A CA 1
ATOM 1009 C C . ALA A 1 139 ? 3.475 -2.560 -22.087 1.00 86.88 139 ALA A C 1
ATOM 1011 O O . ALA A 1 139 ? 4.163 -3.491 -22.518 1.00 86.88 139 ALA A O 1
ATOM 1012 N N . ALA A 1 140 ? 3.892 -1.292 -22.163 1.00 89.06 140 ALA A N 1
ATOM 1013 C CA . ALA A 1 140 ? 5.169 -0.900 -22.758 1.00 89.06 140 ALA A CA 1
ATOM 1014 C C . ALA A 1 140 ? 6.379 -1.435 -21.971 1.00 89.06 140 ALA A C 1
ATOM 1016 O O . ALA A 1 140 ? 7.351 -1.915 -22.562 1.00 89.06 140 ALA A O 1
ATOM 1017 N N . THR A 1 141 ? 6.332 -1.388 -20.637 1.00 91.44 141 THR A N 1
ATOM 1018 C CA . THR A 1 141 ? 7.398 -1.937 -19.784 1.00 91.44 141 THR A CA 1
ATOM 1019 C C . THR A 1 141 ? 7.486 -3.456 -19.893 1.00 91.44 141 THR A C 1
ATOM 1021 O O . THR A 1 141 ? 8.591 -3.980 -20.033 1.00 91.44 141 THR A O 1
ATOM 1024 N N . GLU A 1 142 ? 6.358 -4.166 -19.936 1.00 92.56 142 GLU A N 1
ATOM 1025 C CA . GLU A 1 142 ? 6.357 -5.617 -20.141 1.00 92.56 142 GLU A CA 1
ATOM 1026 C C . GLU A 1 142 ? 6.911 -5.990 -21.525 1.00 92.56 142 GLU A C 1
ATOM 1028 O O . GLU A 1 142 ? 7.749 -6.887 -21.637 1.00 92.56 142 GLU A O 1
ATOM 1033 N N . ALA A 1 143 ? 6.555 -5.242 -22.574 1.00 91.88 143 ALA A N 1
ATOM 1034 C CA . ALA A 1 143 ? 7.121 -5.429 -23.910 1.00 91.88 143 ALA A CA 1
ATOM 1035 C C . ALA A 1 143 ? 8.656 -5.255 -23.931 1.00 91.88 143 ALA A C 1
ATOM 1037 O O . ALA A 1 143 ? 9.360 -6.047 -24.566 1.00 91.88 143 ALA A O 1
ATOM 1038 N N . LEU A 1 144 ? 9.194 -4.271 -23.199 1.00 94.31 144 LEU A N 1
ATOM 1039 C CA . LEU A 1 144 ? 10.642 -4.05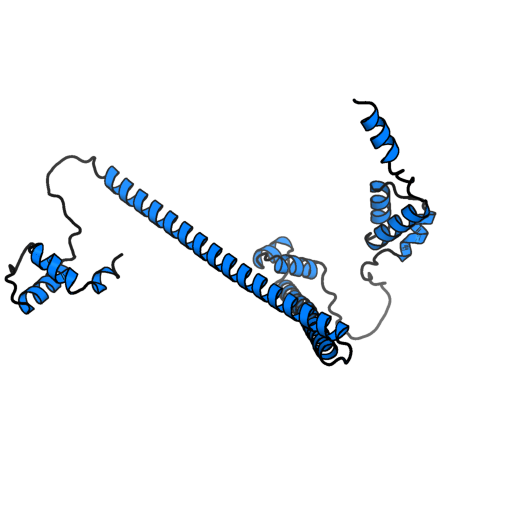8 -23.058 1.00 94.31 144 LEU A CA 1
ATOM 1040 C C . LEU A 1 144 ? 11.337 -5.189 -22.290 1.00 94.31 144 LEU A C 1
ATOM 1042 O O . LEU A 1 144 ? 12.449 -5.580 -22.657 1.00 94.31 144 LEU A O 1
ATOM 1046 N N . LEU A 1 145 ? 10.702 -5.736 -21.251 1.00 94.69 145 LEU A N 1
ATOM 1047 C CA . LEU A 1 145 ? 11.248 -6.860 -20.486 1.00 94.69 145 LEU A CA 1
ATOM 1048 C C . LEU A 1 145 ? 11.256 -8.146 -21.319 1.00 94.69 145 LEU A C 1
ATOM 1050 O O . LEU A 1 145 ? 12.278 -8.831 -21.370 1.00 94.69 145 LEU A O 1
ATOM 1054 N N . VAL A 1 146 ? 10.173 -8.424 -22.053 1.00 95.50 146 VAL A N 1
ATOM 1055 C CA . VAL A 1 146 ? 10.092 -9.560 -22.988 1.00 95.50 146 VAL A CA 1
ATOM 1056 C C . VAL A 1 146 ? 11.148 -9.441 -24.087 1.00 95.50 146 VAL A C 1
ATOM 1058 O O . VAL A 1 146 ? 11.810 -10.428 -24.416 1.00 95.50 146 VAL A O 1
ATOM 1061 N N . TRP A 1 147 ? 11.329 -8.247 -24.659 1.00 96.25 147 TRP A N 1
ATOM 1062 C CA . TRP A 1 147 ? 12.388 -7.998 -25.638 1.00 96.25 147 TRP A CA 1
ATOM 1063 C C . TRP A 1 147 ? 13.777 -8.219 -25.029 1.00 96.25 147 TRP A C 1
ATOM 1065 O O . TRP A 1 147 ? 14.609 -8.902 -25.628 1.00 96.25 147 TRP A O 1
ATOM 1075 N N . GLY A 1 148 ? 14.012 -7.687 -23.827 1.00 93.88 148 GLY A N 1
ATOM 1076 C CA . GLY A 1 148 ? 15.299 -7.767 -23.143 1.00 93.88 148 GLY A CA 1
ATOM 1077 C C . GLY A 1 148 ? 15.719 -9.201 -22.816 1.00 93.88 148 GLY A C 1
ATOM 1078 O O . GLY A 1 148 ? 16.894 -9.535 -22.943 1.00 93.88 148 GLY A O 1
ATOM 1079 N 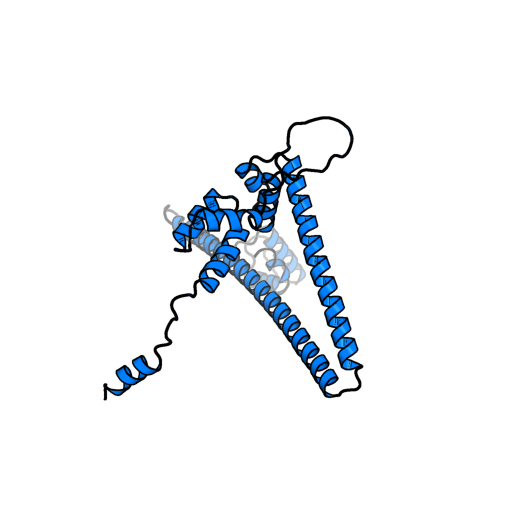N . GLU A 1 149 ? 14.774 -10.074 -22.471 1.00 91.50 149 GLU A N 1
ATOM 1080 C CA . GLU A 1 149 ? 15.045 -11.495 -22.223 1.00 91.50 149 GLU A CA 1
ATOM 1081 C C . GLU A 1 149 ? 15.302 -12.311 -23.487 1.00 91.50 149 GLU A C 1
ATOM 1083 O O . GLU A 1 149 ? 16.129 -13.222 -23.483 1.00 91.50 149 GLU A O 1
ATOM 1088 N N . LYS A 1 150 ? 14.636 -11.977 -24.594 1.00 93.62 150 LYS A N 1
ATOM 1089 C CA . LYS A 1 150 ? 14.868 -12.635 -25.890 1.00 93.62 150 LYS A CA 1
ATOM 1090 C C . LYS A 1 150 ? 16.135 -12.139 -26.590 1.00 93.62 150 LYS A C 1
ATOM 1092 O O . LYS A 1 150 ? 16.494 -12.648 -27.649 1.00 93.62 150 LYS A O 1
ATOM 1097 N N . HIS A 1 151 ? 16.802 -11.134 -26.033 1.00 95.75 151 HIS A N 1
ATOM 1098 C CA . HIS A 1 151 ? 17.941 -10.496 -26.669 1.00 95.75 151 HIS A CA 1
ATOM 1099 C C . HIS A 1 151 ? 19.217 -11.352 -26.587 1.00 95.75 151 HIS A C 1
ATOM 1101 O O . HIS A 1 151 ? 19.495 -11.966 -25.567 1.00 95.75 151 HIS A O 1
ATOM 1107 N N . ALA A 1 152 ? 20.048 -11.350 -27.633 1.00 91.25 152 ALA A N 1
ATOM 1108 C CA . ALA A 1 152 ? 21.240 -12.209 -27.713 1.00 91.25 152 ALA A CA 1
ATOM 1109 C C . ALA A 1 152 ? 22.375 -11.830 -26.734 1.00 91.25 152 ALA A C 1
ATOM 1111 O O . ALA A 1 152 ? 23.264 -12.634 -26.463 1.00 91.25 152 ALA A O 1
ATOM 1112 N N . SER A 1 153 ? 22.379 -10.602 -26.204 1.00 95.19 153 SER A N 1
ATOM 1113 C CA . SER A 1 153 ? 23.383 -10.164 -25.227 1.00 95.19 153 SER A CA 1
ATOM 1114 C C . SER A 1 153 ? 23.006 -10.588 -23.807 1.00 95.19 153 SER A C 1
ATOM 1116 O O . SER A 1 153 ? 22.046 -10.066 -23.235 1.00 95.19 153 SER A O 1
ATOM 1118 N N . ALA A 1 154 ? 23.843 -11.423 -23.184 1.00 95.00 154 ALA A N 1
ATOM 1119 C CA . ALA A 1 154 ? 23.681 -11.861 -21.793 1.00 95.00 154 ALA A CA 1
ATOM 1120 C C . ALA A 1 154 ? 23.579 -10.693 -20.789 1.00 95.00 154 ALA A C 1
ATOM 1122 O O . ALA A 1 154 ? 22.893 -10.787 -19.771 1.00 95.00 154 ALA A O 1
ATOM 1123 N N . ARG A 1 155 ? 24.212 -9.546 -21.086 1.00 94.81 155 ARG A N 1
ATOM 1124 C CA . ARG A 1 155 ? 24.124 -8.339 -20.247 1.00 94.81 155 ARG A CA 1
ATOM 1125 C C . ARG A 1 155 ? 22.717 -7.738 -20.244 1.00 94.81 155 ARG A C 1
ATOM 1127 O O . ARG A 1 155 ? 22.290 -7.213 -19.219 1.00 94.81 155 ARG A O 1
ATOM 1134 N N . ILE A 1 156 ? 22.024 -7.767 -21.380 1.00 93.50 156 ILE A N 1
ATOM 1135 C CA . ILE A 1 156 ? 20.673 -7.206 -21.522 1.00 93.50 156 ILE A CA 1
ATOM 1136 C C . ILE A 1 156 ? 19.650 -8.173 -20.921 1.00 93.50 156 ILE A C 1
ATOM 1138 O O . ILE A 1 156 ? 18.811 -7.734 -20.136 1.00 93.50 156 ILE A O 1
ATOM 1142 N N . GLN A 1 157 ? 19.811 -9.478 -21.154 1.00 95.44 157 GLN A N 1
ATOM 1143 C CA . GLN A 1 157 ? 18.997 -10.514 -20.510 1.00 95.44 157 GLN A CA 1
ATOM 1144 C C . GLN A 1 157 ? 19.078 -10.441 -18.982 1.00 95.44 157 GLN A C 1
ATOM 1146 O O . GLN A 1 157 ? 18.051 -10.413 -18.311 1.00 95.44 157 GLN A O 1
ATOM 1151 N N . GLY A 1 158 ? 20.290 -10.320 -18.426 1.00 94.69 158 GLY A N 1
ATOM 1152 C CA . GLY A 1 158 ? 20.486 -10.194 -16.979 1.00 94.69 158 GLY A CA 1
ATOM 1153 C C . GLY A 1 158 ? 19.875 -8.921 -16.382 1.00 94.69 158 GLY A C 1
ATOM 1154 O O . GLY A 1 158 ? 19.434 -8.919 -15.235 1.00 94.69 158 GLY A O 1
ATOM 1155 N N . LYS A 1 159 ? 19.814 -7.824 -17.149 1.00 96.31 159 LYS A N 1
ATOM 1156 C CA . LYS A 1 159 ? 19.117 -6.604 -16.717 1.00 96.31 159 LYS A CA 1
ATOM 1157 C C . LYS A 1 159 ? 17.601 -6.779 -16.738 1.00 96.31 159 LYS A C 1
ATOM 1159 O O . LYS A 1 159 ? 16.954 -6.342 -15.792 1.00 96.31 159 LYS A O 1
ATOM 1164 N N . ALA A 1 160 ? 17.054 -7.407 -17.777 1.00 95.44 160 ALA A N 1
ATOM 1165 C CA . ALA A 1 160 ? 15.621 -7.661 -17.891 1.00 95.44 160 ALA A CA 1
ATOM 1166 C C . ALA A 1 160 ? 15.126 -8.606 -16.785 1.00 95.44 160 ALA A C 1
ATOM 1168 O O . ALA A 1 160 ? 14.159 -8.287 -16.096 1.00 95.44 160 ALA A O 1
ATOM 1169 N N . SER A 1 161 ? 15.852 -9.698 -16.520 1.00 93.19 161 SER A N 1
ATOM 1170 C CA . SER A 1 161 ? 15.509 -10.628 -15.439 1.00 93.19 161 SER A CA 1
ATOM 1171 C C . SER A 1 161 ? 15.600 -9.971 -14.059 1.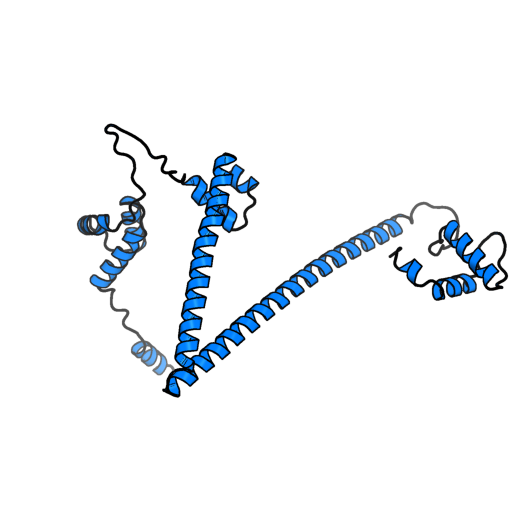00 93.19 161 SER A C 1
ATOM 1173 O O . SER A 1 161 ? 14.698 -10.130 -13.236 1.00 93.19 161 SER A O 1
ATOM 1175 N N . LYS A 1 162 ? 16.638 -9.157 -13.810 1.00 96.69 162 LYS A N 1
ATOM 1176 C CA . LYS A 1 162 ? 16.759 -8.392 -12.560 1.00 96.69 162 LYS A CA 1
ATOM 1177 C C . LYS A 1 162 ? 15.633 -7.370 -12.404 1.00 96.69 162 LYS A C 1
ATOM 1179 O O . LYS A 1 162 ? 15.099 -7.225 -11.310 1.00 96.69 162 LYS A O 1
ATOM 1184 N N . ALA A 1 163 ? 15.270 -6.667 -13.474 1.00 96.00 163 ALA A N 1
ATOM 1185 C CA . ALA A 1 163 ? 14.162 -5.720 -13.449 1.00 96.00 163 ALA A CA 1
ATOM 1186 C C . ALA A 1 163 ? 12.833 -6.423 -13.133 1.00 96.00 163 ALA A C 1
ATOM 1188 O O . ALA A 1 163 ? 12.083 -5.933 -12.294 1.00 96.00 163 ALA A O 1
ATOM 1189 N N . ARG A 1 164 ? 12.579 -7.610 -13.701 1.00 94.75 164 ARG A N 1
ATOM 1190 C CA . ARG A 1 164 ? 11.408 -8.428 -13.346 1.00 94.75 164 ARG A CA 1
ATOM 1191 C C . ARG A 1 164 ? 11.404 -8.881 -11.897 1.00 94.75 164 ARG A C 1
ATOM 1193 O O . ARG A 1 164 ? 10.368 -8.785 -11.248 1.00 94.75 164 ARG A O 1
ATOM 1200 N N . ALA A 1 165 ? 12.546 -9.330 -11.382 1.00 96.25 165 ALA A N 1
ATOM 1201 C CA . ALA A 1 165 ? 12.660 -9.708 -9.978 1.00 96.25 165 ALA A CA 1
ATOM 1202 C C . ALA A 1 165 ? 12.316 -8.526 -9.054 1.00 96.25 165 ALA A C 1
ATOM 1204 O O . ALA A 1 165 ? 11.525 -8.684 -8.129 1.00 96.25 165 ALA A O 1
ATOM 1205 N N . LEU A 1 166 ? 12.833 -7.330 -9.358 1.00 97.31 166 LEU A N 1
ATOM 1206 C CA . LEU A 1 166 ? 12.532 -6.116 -8.593 1.00 97.31 166 LEU A CA 1
ATOM 1207 C C . LEU A 1 166 ? 11.060 -5.698 -8.701 1.00 97.31 166 LEU A C 1
ATOM 1209 O O . LEU A 1 166 ? 10.465 -5.299 -7.705 1.00 97.31 166 LEU A O 1
ATOM 1213 N N . LEU A 1 167 ? 10.443 -5.804 -9.881 1.00 95.69 167 LEU A N 1
ATOM 1214 C CA . LEU A 1 167 ? 9.013 -5.520 -10.036 1.00 95.69 167 LEU A CA 1
ATOM 1215 C C . LEU A 1 167 ? 8.151 -6.506 -9.235 1.00 95.69 167 LEU A C 1
ATOM 1217 O O . LEU A 1 167 ? 7.216 -6.084 -8.558 1.00 95.69 167 LEU A O 1
ATOM 1221 N N . ALA A 1 168 ? 8.486 -7.798 -9.253 1.00 95.06 168 ALA A N 1
ATOM 1222 C CA . ALA A 1 168 ? 7.797 -8.809 -8.453 1.00 95.06 168 ALA A CA 1
ATOM 1223 C C . ALA A 1 168 ? 7.949 -8.556 -6.941 1.00 95.06 168 ALA A C 1
ATOM 1225 O O . ALA A 1 168 ? 6.988 -8.716 -6.182 1.00 95.06 168 ALA A O 1
ATOM 1226 N N . GLU A 1 169 ? 9.129 -8.111 -6.502 1.00 97.25 169 GLU A N 1
ATOM 1227 C CA . GLU A 1 169 ? 9.378 -7.702 -5.117 1.00 97.25 169 GLU A CA 1
ATOM 1228 C C . GLU A 1 169 ? 8.518 -6.492 -4.725 1.00 97.25 169 GLU A C 1
ATOM 1230 O O . GLU A 1 169 ? 7.832 -6.540 -3.706 1.00 97.25 169 GLU A O 1
ATOM 1235 N N . LEU A 1 170 ? 8.459 -5.447 -5.558 1.00 96.94 170 LEU A N 1
ATOM 1236 C CA . LEU A 1 170 ? 7.615 -4.271 -5.309 1.00 96.94 170 LEU A CA 1
ATOM 1237 C C . LEU A 1 170 ? 6.126 -4.622 -5.227 1.00 96.94 170 LEU A C 1
ATOM 1239 O O . LEU A 1 170 ? 5.413 -4.107 -4.364 1.00 96.94 170 LEU A O 1
ATOM 1243 N N . VAL A 1 171 ? 5.649 -5.517 -6.096 1.00 95.81 171 VAL A N 1
ATOM 1244 C CA . VAL A 1 171 ? 4.268 -6.015 -6.029 1.00 95.81 171 VAL A CA 1
ATOM 1245 C C . VAL A 1 171 ? 4.033 -6.748 -4.708 1.00 95.81 171 VAL A C 1
ATOM 1247 O O . VAL A 1 171 ? 3.040 -6.469 -4.037 1.00 95.81 171 VAL A O 1
ATOM 1250 N N . SER A 1 172 ? 4.964 -7.612 -4.301 1.00 95.69 172 SER A N 1
ATOM 1251 C CA . SER A 1 172 ? 4.881 -8.361 -3.040 1.00 95.69 172 SER A CA 1
ATOM 1252 C C . SER A 1 172 ? 4.872 -7.435 -1.816 1.00 95.69 172 SER A C 1
ATOM 1254 O O . SER A 1 172 ? 4.066 -7.615 -0.901 1.00 95.69 172 SER A O 1
ATOM 1256 N N . LEU A 1 173 ? 5.716 -6.398 -1.807 1.00 97.31 173 LEU A N 1
ATOM 1257 C CA . LEU A 1 173 ? 5.734 -5.377 -0.757 1.00 97.31 173 LEU A CA 1
ATOM 1258 C C . LEU A 1 173 ? 4.395 -4.643 -0.681 1.00 97.31 173 LEU A C 1
ATOM 1260 O O . LEU A 1 173 ? 3.800 -4.561 0.390 1.00 97.31 173 LEU A O 1
ATOM 1264 N N . ARG A 1 174 ? 3.857 -4.210 -1.824 1.00 97.12 174 ARG A N 1
ATOM 1265 C CA . ARG A 1 174 ? 2.558 -3.530 -1.884 1.00 97.12 174 ARG A CA 1
ATOM 1266 C C . ARG A 1 174 ? 1.414 -4.417 -1.391 1.00 97.12 174 ARG A C 1
ATOM 1268 O O . ARG A 1 174 ? 0.494 -3.928 -0.733 1.00 97.12 174 ARG A O 1
ATOM 1275 N N . THR A 1 175 ? 1.423 -5.711 -1.713 1.00 96.25 175 THR A N 1
ATOM 1276 C CA . THR A 1 175 ? 0.406 -6.645 -1.203 1.00 96.25 175 THR A CA 1
ATOM 1277 C C . THR A 1 175 ? 0.541 -6.856 0.299 1.00 96.25 175 THR A C 1
ATOM 1279 O O . THR A 1 175 ? -0.473 -6.875 0.996 1.00 96.25 175 THR A O 1
ATOM 1282 N N . ASN A 1 176 ? 1.772 -6.937 0.807 1.00 95.88 176 ASN A N 1
ATOM 1283 C CA . ASN A 1 176 ? 2.037 -7.073 2.236 1.00 95.88 176 ASN A CA 1
ATOM 1284 C C . ASN A 1 176 ? 1.586 -5.829 3.005 1.00 95.88 176 ASN A C 1
ATOM 1286 O O . ASN A 1 176 ? 0.864 -5.957 3.987 1.00 95.88 176 ASN A O 1
ATOM 1290 N N . GLU A 1 177 ? 1.916 -4.629 2.529 1.00 97.25 177 GLU A N 1
ATOM 1291 C CA . GLU A 1 177 ? 1.459 -3.369 3.128 1.00 97.25 177 GLU A CA 1
ATOM 1292 C C . GLU A 1 177 ? -0.068 -3.275 3.168 1.00 97.25 177 GLU A C 1
ATOM 1294 O O . GLU A 1 177 ? -0.645 -2.899 4.186 1.00 97.25 177 GLU A O 1
ATOM 1299 N N . ARG A 1 178 ? -0.752 -3.680 2.090 1.00 95.62 178 ARG A N 1
ATOM 1300 C CA . ARG A 1 178 ? -2.222 -3.734 2.064 1.00 95.62 178 ARG A CA 1
ATOM 1301 C C . ARG A 1 178 ? -2.784 -4.727 3.078 1.00 95.62 178 ARG A C 1
ATOM 1303 O O . ARG A 1 178 ? -3.790 -4.422 3.717 1.00 95.62 178 ARG A O 1
ATOM 1310 N N . ALA A 1 179 ? -2.154 -5.889 3.234 1.00 95.12 179 ALA A N 1
ATOM 1311 C CA . ALA A 1 179 ? -2.554 -6.880 4.226 1.00 95.12 179 ALA A CA 1
ATOM 1312 C C . ALA A 1 179 ? -2.344 -6.360 5.658 1.00 95.12 179 ALA A C 1
ATOM 1314 O O . ALA A 1 179 ? -3.241 -6.497 6.490 1.00 95.12 179 ALA A O 1
ATOM 1315 N N . VAL A 1 180 ? -1.211 -5.702 5.926 1.00 95.56 180 VAL A N 1
ATOM 1316 C CA . VAL A 1 180 ? -0.925 -5.053 7.215 1.00 95.56 180 VAL A CA 1
ATOM 1317 C C . VAL A 1 180 ? -1.961 -3.971 7.504 1.00 95.56 180 VAL A C 1
ATOM 1319 O O . VAL A 1 180 ? -2.616 -4.031 8.539 1.00 95.56 180 VAL A O 1
ATOM 1322 N N . ALA A 1 181 ? -2.210 -3.060 6.564 1.00 96.56 181 ALA A N 1
ATOM 1323 C CA . ALA A 1 181 ? -3.199 -1.997 6.731 1.00 96.56 181 ALA A CA 1
ATOM 1324 C C . ALA A 1 181 ? -4.620 -2.544 6.962 1.00 96.56 181 ALA A C 1
ATOM 1326 O O . ALA A 1 181 ? -5.391 -1.985 7.742 1.00 96.56 181 ALA A O 1
ATOM 1327 N N . ALA A 1 182 ? -4.993 -3.648 6.305 1.00 96.00 182 ALA A N 1
ATOM 1328 C CA . ALA A 1 182 ? -6.272 -4.313 6.551 1.00 96.00 182 ALA A CA 1
ATOM 1329 C C . ALA A 1 182 ? -6.354 -4.878 7.978 1.00 96.00 182 ALA A C 1
ATOM 1331 O O . ALA A 1 182 ? -7.375 -4.718 8.647 1.00 96.00 182 ALA A O 1
ATOM 1332 N N . LYS A 1 183 ? -5.269 -5.485 8.468 1.00 96.88 183 LYS A N 1
ATOM 1333 C CA . LYS A 1 183 ? -5.192 -6.004 9.837 1.00 96.88 183 LYS A CA 1
ATOM 1334 C C . LYS A 1 183 ? -5.165 -4.903 10.885 1.00 96.88 183 LYS A C 1
ATOM 1336 O O . LYS A 1 183 ? -5.812 -5.041 11.916 1.00 96.88 183 LYS A O 1
ATOM 1341 N N . GLU A 1 184 ? -4.503 -3.789 10.618 1.00 97.44 184 GLU A N 1
ATOM 1342 C CA . GLU A 1 184 ? -4.537 -2.624 11.499 1.00 97.44 184 GLU A CA 1
ATOM 1343 C C . GLU A 1 184 ? -5.959 -2.077 11.647 1.00 97.44 184 GLU A C 1
ATOM 1345 O O . GLU A 1 184 ? -6.395 -1.838 12.772 1.00 97.44 184 GLU A O 1
ATOM 1350 N N . LYS A 1 185 ? -6.720 -1.978 10.548 1.00 97.25 185 LYS A N 1
ATOM 1351 C CA . LYS A 1 185 ? -8.145 -1.603 10.589 1.00 97.25 185 LYS A CA 1
ATOM 1352 C C . LYS A 1 185 ? -8.988 -2.589 11.401 1.00 97.25 185 LYS A C 1
ATOM 1354 O O . LYS A 1 185 ? -9.865 -2.184 12.160 1.00 97.25 185 LYS A O 1
ATOM 1359 N N . GLU A 1 186 ? -8.732 -3.886 11.259 1.00 95.69 186 GLU A N 1
ATOM 1360 C CA . GLU A 1 186 ? -9.410 -4.911 12.058 1.00 95.69 186 GLU A CA 1
ATOM 1361 C C . GLU A 1 186 ? -9.106 -4.728 13.553 1.00 95.69 186 GLU A C 1
ATOM 1363 O O . GLU A 1 186 ? -10.015 -4.715 14.382 1.00 95.69 186 GLU A O 1
ATOM 1368 N N . ILE A 1 187 ? -7.841 -4.481 13.902 1.00 97.94 187 ILE A N 1
ATOM 1369 C CA . ILE A 1 187 ? -7.421 -4.219 15.280 1.00 97.94 187 ILE A CA 1
ATOM 1370 C C . ILE A 1 187 ? -8.080 -2.948 15.832 1.00 97.94 187 ILE A C 1
ATOM 1372 O O . ILE A 1 187 ? -8.486 -2.945 16.994 1.00 97.94 187 ILE A O 1
ATOM 1376 N N . THR A 1 188 ? -8.203 -1.871 15.048 1.00 98.00 188 THR A N 1
ATOM 1377 C CA . THR A 1 188 ? -8.885 -0.653 15.515 1.00 98.00 188 THR A CA 1
ATOM 1378 C C . THR A 1 188 ? -10.359 -0.917 15.801 1.00 98.00 188 THR A C 1
ATOM 1380 O O . THR A 1 188 ? -10.828 -0.571 16.880 1.00 98.00 188 THR A O 1
ATOM 1383 N N . LEU A 1 189 ? -11.057 -1.629 14.909 1.00 98.19 189 LEU A N 1
ATOM 1384 C CA . LEU A 1 189 ? -12.460 -1.999 15.117 1.00 98.19 189 LEU A CA 1
ATOM 1385 C C . LEU A 1 189 ? -12.644 -2.876 16.363 1.00 98.19 189 LEU A C 1
ATOM 1387 O O . LEU A 1 189 ? -13.564 -2.661 17.152 1.00 98.19 189 LEU A O 1
ATOM 1391 N N . LEU A 1 190 ? -11.753 -3.848 16.569 1.00 98.25 190 LEU A N 1
ATOM 1392 C CA . LEU A 1 190 ? -11.777 -4.698 17.759 1.00 98.25 190 LEU A CA 1
ATOM 1393 C C . LEU A 1 190 ? -11.518 -3.895 19.037 1.00 98.25 190 LEU A C 1
ATOM 1395 O O . LEU A 1 190 ? -12.206 -4.107 20.034 1.00 98.25 190 LEU A O 1
ATOM 1399 N N . ARG A 1 191 ? -10.574 -2.947 19.019 1.00 98.06 191 ARG A N 1
ATOM 1400 C CA . ARG A 1 191 ? -10.318 -2.050 20.158 1.00 98.06 191 ARG A CA 1
ATOM 1401 C C . ARG A 1 191 ? -11.526 -1.177 20.478 1.00 98.06 191 ARG A C 1
ATOM 1403 O O . ARG A 1 191 ? -11.862 -1.042 21.652 1.00 98.06 191 ARG A O 1
ATOM 1410 N N . ASP A 1 192 ? -12.200 -0.642 19.465 1.00 98.12 192 ASP A N 1
ATOM 1411 C CA . ASP A 1 192 ? -13.409 0.161 19.658 1.00 98.12 192 ASP A CA 1
ATOM 1412 C C . ASP A 1 192 ? -14.538 -0.673 20.270 1.00 98.12 192 ASP A C 1
ATOM 1414 O O . ASP A 1 192 ? -15.181 -0.243 21.231 1.00 98.12 192 ASP A O 1
ATOM 1418 N N . ARG A 1 193 ? -14.729 -1.905 19.783 1.00 98.25 193 ARG A N 1
ATOM 1419 C CA . ARG A 1 193 ? -15.712 -2.843 20.340 1.00 98.25 193 ARG A CA 1
ATOM 1420 C C . ARG A 1 193 ? -15.389 -3.232 21.783 1.00 98.25 193 ARG A C 1
ATOM 1422 O O . ARG A 1 193 ? -16.291 -3.263 22.617 1.00 98.25 193 ARG A O 1
ATOM 1429 N N . LEU A 1 194 ? -14.118 -3.480 22.105 1.00 97.56 194 LEU A N 1
ATOM 1430 C CA . LEU A 1 194 ? -13.688 -3.727 23.486 1.00 97.56 194 LEU A CA 1
ATOM 1431 C C . LEU A 1 194 ? -13.958 -2.513 24.379 1.00 97.56 194 LEU A C 1
ATOM 1433 O O . LEU A 1 194 ? -14.500 -2.663 25.470 1.00 97.56 194 LEU A O 1
ATOM 1437 N N . ALA A 1 195 ? -13.654 -1.302 23.907 1.00 97.81 195 ALA A N 1
ATOM 1438 C CA . ALA A 1 195 ? -13.929 -0.080 24.653 1.00 97.81 195 ALA A CA 1
ATOM 1439 C C . ALA A 1 195 ? -15.435 0.134 24.892 1.00 97.81 195 ALA A C 1
ATOM 1441 O O . ALA A 1 195 ? -15.824 0.636 25.949 1.00 97.81 195 ALA A O 1
ATOM 1442 N N . GLN A 1 196 ? -16.292 -0.242 23.938 1.00 96.50 196 GLN A N 1
ATOM 1443 C CA . GLN A 1 196 ? -17.748 -0.232 24.110 1.00 96.50 196 GLN A CA 1
ATOM 1444 C C . GLN A 1 196 ? -18.196 -1.247 25.167 1.00 96.50 196 GLN A C 1
ATOM 1446 O O . GLN A 1 196 ? -18.854 -0.855 26.130 1.00 96.50 196 GLN A O 1
ATOM 1451 N N . ALA A 1 197 ? -17.752 -2.502 25.064 1.00 95.75 197 ALA A N 1
ATOM 1452 C CA . ALA A 1 197 ? -18.075 -3.544 26.039 1.00 95.75 197 ALA A CA 1
ATOM 1453 C C . ALA A 1 197 ? -17.596 -3.181 27.460 1.00 95.75 197 ALA A C 1
ATOM 1455 O O . ALA A 1 197 ? -18.302 -3.394 28.445 1.00 95.75 197 ALA A O 1
ATOM 1456 N N . GLU A 1 198 ? -16.421 -2.557 27.595 1.00 97.44 198 GLU A N 1
ATOM 1457 C CA . GLU A 1 198 ? -15.944 -2.050 28.884 1.00 97.44 198 GLU A CA 1
ATOM 1458 C C . GLU A 1 198 ? -16.831 -0.936 29.446 1.00 97.44 198 GLU A C 1
ATOM 1460 O O . GLU A 1 198 ? -17.073 -0.890 30.656 1.00 97.44 198 GLU A O 1
ATOM 1465 N N . LYS A 1 199 ? -17.308 -0.017 28.596 1.00 96.12 199 LYS A N 1
ATOM 1466 C CA . LYS A 1 199 ? -18.233 1.045 29.016 1.00 96.12 199 LYS A CA 1
ATOM 1467 C C . LYS A 1 199 ? -19.554 0.452 29.492 1.00 96.12 199 LYS A C 1
ATOM 1469 O O . LYS A 1 199 ? -20.022 0.845 30.559 1.00 96.12 199 LYS A O 1
ATOM 1474 N N . GLU A 1 200 ? -20.109 -0.510 28.764 1.00 95.81 200 GLU A N 1
ATOM 1475 C CA . GLU A 1 200 ? -21.322 -1.235 29.156 1.00 95.81 200 GLU A CA 1
ATOM 1476 C C . GLU A 1 200 ? -21.126 -1.957 30.493 1.00 95.81 200 GLU A C 1
ATOM 1478 O O . GLU A 1 200 ? -21.923 -1.795 31.416 1.00 95.81 200 GLU A O 1
ATOM 1483 N N . LEU A 1 201 ? -20.003 -2.657 30.670 1.00 94.38 201 LEU A N 1
ATOM 1484 C CA . LEU A 1 201 ? -19.663 -3.321 31.926 1.00 94.38 201 LEU A CA 1
ATOM 1485 C C . LEU A 1 201 ? -19.551 -2.319 33.084 1.00 94.38 201 LEU A C 1
ATOM 1487 O O . LEU A 1 201 ? -20.054 -2.583 34.180 1.00 94.38 201 LEU A O 1
ATOM 1491 N N . ARG A 1 202 ? -18.932 -1.150 32.864 1.00 93.81 202 ARG A N 1
ATOM 1492 C CA . ARG A 1 202 ? -18.876 -0.075 33.870 1.00 93.81 202 ARG A CA 1
ATOM 1493 C C . ARG A 1 202 ? -20.266 0.458 34.205 1.00 93.81 202 ARG A C 1
ATOM 1495 O O . ARG A 1 202 ? -20.529 0.675 35.384 1.00 93.81 202 ARG A O 1
ATOM 1502 N N . GLN A 1 203 ? -21.155 0.623 33.227 1.00 93.38 203 GLN A N 1
ATOM 1503 C CA . GLN A 1 203 ? -22.538 1.053 33.462 1.00 93.38 203 GLN A CA 1
ATOM 1504 C C . GLN A 1 203 ? -23.331 0.012 34.257 1.00 93.38 203 GLN A C 1
ATOM 1506 O O . GLN A 1 203 ? -23.964 0.365 35.249 1.00 93.38 203 GLN A O 1
ATOM 1511 N N . VAL A 1 204 ? -23.233 -1.271 33.899 1.00 93.69 204 VAL A N 1
ATOM 1512 C CA . VAL A 1 204 ? -23.878 -2.367 34.640 1.00 93.69 204 VAL A CA 1
ATOM 1513 C C . VAL A 1 204 ? -23.333 -2.449 36.067 1.00 93.69 204 VAL A C 1
ATOM 1515 O O . VAL A 1 204 ? -24.104 -2.583 37.017 1.00 93.69 204 VAL A O 1
ATOM 1518 N N . ARG A 1 205 ? -22.013 -2.314 36.261 1.00 87.94 205 ARG A N 1
ATOM 1519 C CA . ARG A 1 205 ? -21.410 -2.267 37.604 1.00 87.94 205 ARG A CA 1
ATOM 1520 C C . ARG A 1 205 ? -21.861 -1.042 38.397 1.00 87.94 205 ARG A C 1
ATOM 1522 O O . ARG A 1 205 ? -22.196 -1.194 39.566 1.00 87.94 205 ARG A O 1
ATOM 1529 N N . ALA A 1 206 ? -21.903 0.142 37.791 1.00 86.25 206 ALA A N 1
ATOM 1530 C CA . ALA A 1 206 ? -22.356 1.363 38.454 1.00 86.25 206 ALA A CA 1
ATOM 1531 C C . ALA A 1 206 ? -23.842 1.281 38.843 1.00 86.25 206 ALA A C 1
ATOM 1533 O O . ALA A 1 206 ? -24.176 1.556 39.992 1.00 86.25 206 ALA A O 1
ATOM 1534 N N . GLY A 1 207 ? -24.711 0.808 37.941 1.00 76.00 207 GLY A N 1
ATOM 1535 C CA . GLY A 1 207 ? -26.130 0.562 38.225 1.00 76.00 207 GLY A CA 1
ATOM 1536 C C . GLY A 1 207 ? -26.354 -0.513 39.296 1.00 76.00 207 GLY A C 1
ATOM 1537 O O . GLY A 1 207 ? -27.282 -0.421 40.099 1.00 76.00 207 GLY A O 1
ATOM 1538 N N . ARG A 1 208 ? -25.457 -1.504 39.388 1.00 67.50 208 ARG A N 1
ATOM 1539 C CA . ARG A 1 208 ? -25.463 -2.503 40.467 1.00 67.50 208 ARG A CA 1
ATOM 1540 C C . ARG A 1 208 ? -25.057 -1.915 41.824 1.00 67.50 208 ARG A C 1
ATOM 1542 O O . ARG A 1 208 ? -25.581 -2.359 42.839 1.00 67.50 208 ARG A O 1
ATOM 1549 N N . ILE A 1 209 ? -24.150 -0.936 41.855 1.00 55.81 209 ILE A N 1
ATOM 1550 C CA . ILE A 1 209 ? -23.659 -0.309 43.096 1.00 55.81 209 ILE A CA 1
ATOM 1551 C C . ILE A 1 209 ? -24.631 0.768 43.611 1.00 55.81 209 ILE A C 1
ATOM 1553 O O . ILE A 1 209 ? -24.792 0.909 44.817 1.00 55.81 209 ILE A O 1
ATOM 1557 N N . THR A 1 210 ? -25.353 1.486 42.744 1.00 48.62 210 THR A N 1
ATOM 1558 C CA . THR A 1 210 ? -26.382 2.454 43.184 1.00 48.62 210 THR A CA 1
ATOM 1559 C C . THR A 1 210 ? -27.671 1.795 43.684 1.00 48.62 210 THR A C 1
ATOM 1561 O O . THR A 1 210 ? -28.510 2.461 44.286 1.00 48.62 210 THR A O 1
ATOM 1564 N N . SER A 1 211 ? -27.806 0.477 43.519 1.00 47.19 211 SER A N 1
ATOM 1565 C CA . SER A 1 211 ? -28.937 -0.310 44.024 1.00 47.19 211 SER A CA 1
ATOM 1566 C C . SER A 1 211 ? -28.818 -0.697 45.513 1.00 47.19 211 SER A C 1
ATOM 1568 O O . SER A 1 211 ? -29.652 -1.453 46.005 1.00 47.19 211 SER A O 1
ATOM 1570 N N . THR A 1 212 ? -27.814 -0.211 46.261 1.00 42.94 212 THR A N 1
ATOM 1571 C CA . THR A 1 212 ? -27.590 -0.615 47.669 1.00 42.94 212 THR A CA 1
ATOM 1572 C C . THR A 1 212 ? -28.006 0.401 48.736 1.00 42.94 212 THR A C 1
ATOM 1574 O O . THR A 1 212 ? -27.620 0.237 49.890 1.00 42.94 212 THR A O 1
ATOM 1577 N N . VAL A 1 213 ? -28.819 1.418 48.424 1.00 43.25 213 VAL A N 1
ATOM 1578 C CA . VAL A 1 213 ? -29.434 2.262 49.470 1.00 43.25 213 VAL A CA 1
ATOM 1579 C C . VAL A 1 213 ? -30.937 2.421 49.244 1.00 43.25 213 VAL A C 1
ATOM 1581 O O . VAL A 1 213 ? -31.450 3.455 48.832 1.00 43.25 213 VAL A O 1
ATOM 1584 N N . SER A 1 214 ? -31.664 1.359 49.563 1.00 35.72 214 SER A N 1
ATOM 1585 C CA . SER A 1 214 ? -32.980 1.453 50.196 1.00 35.72 214 SER A CA 1
ATOM 1586 C C . SER A 1 214 ? -33.076 0.310 51.207 1.00 35.72 214 SER A C 1
ATOM 1588 O O . SER A 1 214 ? -32.778 -0.832 50.847 1.00 35.72 214 SER A O 1
ATOM 1590 N N . PRO A 1 215 ? -33.381 0.586 52.486 1.00 45.66 215 PRO A N 1
ATOM 1591 C CA . PRO A 1 215 ? -33.323 -0.437 53.515 1.00 45.66 215 PRO A CA 1
ATOM 1592 C C . PRO A 1 215 ? -34.634 -1.250 53.595 1.00 45.66 215 PRO A C 1
ATOM 1594 O O . PRO A 1 215 ? -35.720 -0.677 53.596 1.00 45.66 215 PRO A O 1
ATOM 1597 N N . VAL A 1 216 ? -34.453 -2.569 53.808 1.00 36.84 216 VAL A N 1
ATOM 1598 C CA . VAL A 1 216 ? -35.356 -3.586 54.422 1.00 36.84 216 VAL A CA 1
ATOM 1599 C C . VAL A 1 216 ? -36.320 -4.369 53.489 1.00 36.84 216 VAL A C 1
ATOM 1601 O O . VAL A 1 216 ? -37.077 -3.738 52.760 1.00 36.84 216 VAL A O 1
ATOM 1604 N N . PRO A 1 217 ? -36.452 -5.722 53.597 1.00 46.00 217 PRO A N 1
ATOM 1605 C CA . PRO A 1 217 ? -35.517 -6.765 54.059 1.00 46.00 217 PRO A CA 1
ATOM 1606 C C . PRO A 1 217 ? -35.316 -7.941 53.058 1.00 46.00 217 PRO A C 1
ATOM 1608 O O . PRO A 1 217 ? -36.140 -8.214 52.197 1.00 46.00 217 PRO A O 1
ATOM 1611 N N . ALA A 1 218 ? -34.212 -8.672 53.255 1.00 44.84 218 ALA A N 1
ATOM 1612 C CA . ALA A 1 218 ? -33.984 -10.099 52.970 1.00 44.84 218 ALA A CA 1
ATOM 1613 C C . ALA A 1 218 ? -34.641 -10.772 51.737 1.00 44.84 218 ALA A C 1
ATOM 1615 O O . ALA A 1 218 ? -35.782 -11.211 51.808 1.00 44.84 218 ALA A O 1
ATOM 1616 N N . ALA A 1 219 ? -33.832 -11.074 50.712 1.00 39.16 219 ALA A N 1
ATOM 1617 C CA . ALA A 1 219 ? -33.767 -12.414 50.106 1.00 39.16 219 ALA A CA 1
ATOM 1618 C C . ALA A 1 219 ? -32.556 -12.545 49.159 1.00 39.16 219 ALA A C 1
ATOM 1620 O O . ALA A 1 219 ? -32.526 -11.973 48.079 1.00 39.16 219 ALA A O 1
ATOM 1621 N N . GLN A 1 220 ? -31.567 -13.316 49.618 1.00 39.97 220 GLN A N 1
ATOM 1622 C CA . GLN A 1 220 ? -30.874 -14.385 48.882 1.00 39.97 220 GLN A CA 1
ATOM 1623 C C . GLN A 1 220 ? -30.266 -14.068 47.503 1.00 39.97 220 GLN A C 1
ATOM 1625 O O . GLN A 1 220 ? -30.944 -13.799 46.517 1.00 39.97 220 GLN A O 1
ATOM 1630 N N . GLY A 1 221 ? -28.943 -14.243 47.427 1.00 48.44 221 GLY A N 1
ATOM 1631 C CA . GLY A 1 221 ? -28.192 -14.250 46.179 1.00 48.44 221 GLY A CA 1
ATOM 1632 C C . GLY A 1 221 ? -28.790 -15.213 45.155 1.00 48.44 221 GLY A C 1
ATOM 1633 O O . GLY A 1 221 ? -28.897 -16.414 45.397 1.00 48.44 221 GLY A O 1
ATOM 1634 N N . ALA A 1 222 ? -29.139 -14.669 43.996 1.00 38.44 222 ALA A N 1
ATOM 1635 C CA . ALA A 1 222 ? -29.528 -15.435 42.831 1.00 38.44 222 ALA A CA 1
ATOM 1636 C C . ALA A 1 222 ? -28.429 -15.302 41.770 1.00 38.44 222 ALA A C 1
ATOM 1638 O O . ALA A 1 222 ? -28.189 -14.226 41.219 1.00 38.44 222 ALA A O 1
ATOM 1639 N N . LEU A 1 223 ? -27.764 -16.431 41.501 1.00 49.94 223 LEU A N 1
ATOM 1640 C CA . LEU A 1 223 ? -27.208 -16.774 40.186 1.00 49.94 223 LEU A CA 1
ATOM 1641 C C . LEU A 1 223 ? -28.216 -16.408 39.078 1.00 49.94 223 LEU A C 1
ATOM 1643 O O . LEU A 1 223 ? -29.412 -16.359 39.375 1.00 49.94 223 LEU A O 1
ATOM 1647 N N . PRO A 1 224 ? -27.784 -16.195 37.818 1.00 44.69 224 PRO A N 1
ATOM 1648 C CA . PRO A 1 224 ? -28.702 -15.916 36.716 1.00 44.69 224 PRO A CA 1
ATOM 1649 C C . PRO A 1 224 ? -29.793 -16.987 36.711 1.00 44.69 224 PRO A C 1
ATOM 1651 O O . PRO A 1 224 ? -29.535 -18.170 36.482 1.00 44.69 224 PRO A O 1
ATOM 1654 N N . THR A 1 225 ? -31.009 -16.592 37.086 1.00 49.81 225 THR A N 1
ATOM 1655 C CA . THR A 1 225 ? -32.121 -17.531 37.109 1.00 49.81 225 THR A CA 1
ATOM 1656 C C . THR A 1 225 ? -32.504 -17.756 35.663 1.00 49.81 225 THR A C 1
ATOM 1658 O O . THR A 1 225 ? -33.183 -16.933 35.060 1.00 49.81 225 THR A O 1
ATOM 1661 N N . ARG A 1 226 ? -32.020 -18.871 35.107 1.00 62.09 226 ARG A N 1
ATOM 1662 C CA . ARG A 1 226 ? -32.498 -19.440 33.846 1.00 62.09 226 ARG A CA 1
ATOM 1663 C C . ARG A 1 226 ? -34.025 -19.327 33.802 1.00 62.09 226 ARG A C 1
ATOM 1665 O O . ARG A 1 226 ? -34.705 -19.531 34.831 1.00 62.09 226 ARG A O 1
ATOM 1672 N N . SER A 1 227 ? -34.545 -18.958 32.637 1.00 71.75 227 SER A N 1
ATOM 1673 C CA . SER A 1 227 ? -35.961 -18.663 32.431 1.00 71.75 227 SER A CA 1
ATOM 1674 C C . SER A 1 227 ? -36.816 -19.864 32.860 1.00 71.75 227 SER A C 1
ATOM 1676 O O . SER A 1 227 ? -36.324 -20.988 33.030 1.00 71.75 227 SER A O 1
ATOM 1678 N N . LYS A 1 228 ? -38.104 -19.651 33.149 1.00 72.56 228 LYS A N 1
ATOM 1679 C CA . LYS A 1 228 ? -38.978 -20.760 33.590 1.00 72.56 228 LYS A CA 1
ATOM 1680 C C . LYS A 1 228 ? -39.048 -21.854 32.515 1.00 72.56 228 LYS A C 1
ATOM 1682 O O . LYS A 1 228 ? -39.153 -23.036 32.844 1.00 72.56 228 LYS A O 1
ATOM 1687 N N . GLU A 1 229 ? -38.913 -21.428 31.268 1.00 73.44 229 GLU A N 1
ATOM 1688 C CA . GLU A 1 229 ? -38.835 -22.193 30.034 1.00 73.44 229 GLU A CA 1
ATOM 1689 C C . GLU A 1 229 ? -37.585 -23.087 30.018 1.00 73.44 229 GLU A C 1
ATOM 1691 O O . GLU A 1 229 ? -37.711 -24.306 29.913 1.00 73.44 229 GLU A O 1
ATOM 1696 N N . ASP A 1 230 ? -36.398 -22.531 30.273 1.00 77.25 230 ASP A N 1
ATOM 1697 C CA . ASP A 1 230 ? -35.140 -23.292 30.360 1.00 77.25 230 ASP A CA 1
ATOM 1698 C C . ASP A 1 230 ? -35.203 -24.357 31.459 1.00 77.25 230 ASP A C 1
ATOM 1700 O O . ASP A 1 230 ? -34.778 -25.498 31.290 1.00 77.25 230 ASP A O 1
ATOM 1704 N N . ARG A 1 231 ? -35.804 -24.016 32.605 1.00 82.31 231 ARG A N 1
ATOM 1705 C CA . ARG A 1 231 ? -36.013 -24.975 33.698 1.00 82.31 231 ARG A CA 1
ATOM 1706 C C . ARG A 1 231 ? -36.997 -26.081 33.322 1.00 82.31 231 ARG A C 1
ATOM 1708 O O . ARG A 1 231 ? -36.931 -27.173 33.884 1.00 82.31 231 ARG A O 1
ATOM 1715 N N . ALA A 1 232 ? -37.952 -25.828 32.433 1.00 82.00 232 ALA A N 1
ATOM 1716 C CA . ALA A 1 232 ? -38.822 -26.877 31.909 1.00 82.00 232 ALA A CA 1
ATOM 1717 C C . ALA A 1 232 ? -38.064 -27.788 30.926 1.00 82.00 232 ALA A C 1
ATOM 1719 O O . ALA A 1 232 ? -38.193 -29.008 31.031 1.00 82.00 232 ALA A O 1
ATOM 1720 N N . ALA A 1 233 ? -37.217 -27.218 30.063 1.00 83.44 233 ALA A N 1
ATOM 1721 C CA . ALA A 1 233 ? -36.372 -27.962 29.127 1.00 83.44 233 ALA A CA 1
ATOM 1722 C C . ALA A 1 233 ? -35.367 -28.877 29.848 1.00 83.44 233 ALA A C 1
ATOM 1724 O O . ALA A 1 233 ? -35.318 -30.077 29.576 1.00 83.44 233 ALA A O 1
ATOM 1725 N N . ILE A 1 234 ? -34.663 -28.354 30.859 1.00 85.00 234 ILE A N 1
ATOM 1726 C CA . ILE A 1 234 ? -33.728 -29.136 31.683 1.00 85.00 234 ILE A CA 1
ATOM 1727 C C . ILE A 1 234 ? -34.461 -30.279 32.401 1.00 85.00 234 ILE A C 1
ATOM 1729 O O . ILE A 1 234 ? -33.944 -31.390 32.468 1.00 85.00 234 ILE A O 1
ATOM 1733 N N . ARG A 1 235 ? -35.687 -30.058 32.904 1.00 87.06 235 ARG A N 1
ATOM 1734 C CA . ARG A 1 235 ? -36.502 -31.118 33.534 1.00 87.06 235 ARG A CA 1
ATOM 1735 C C . ARG A 1 235 ? -36.930 -32.198 32.542 1.00 87.06 235 ARG A C 1
ATOM 1737 O O . ARG A 1 235 ? -36.908 -33.376 32.888 1.00 87.06 235 ARG A O 1
ATOM 1744 N N . ALA A 1 236 ? -37.323 -31.816 31.328 1.00 85.25 236 ALA A N 1
ATOM 1745 C CA . ALA A 1 236 ? -37.688 -32.768 30.283 1.00 85.25 236 ALA A CA 1
ATOM 1746 C C . ALA A 1 236 ? -36.487 -33.633 29.873 1.00 85.25 236 ALA A C 1
ATOM 1748 O O . ALA A 1 236 ? -36.603 -34.857 29.829 1.00 85.25 236 ALA A O 1
ATOM 1749 N N . TRP A 1 237 ? -35.325 -33.007 29.675 1.00 87.75 237 TRP A N 1
ATOM 1750 C CA . TRP A 1 237 ? -34.077 -33.708 29.391 1.00 87.75 237 TRP A CA 1
ATOM 1751 C C . TRP A 1 237 ? -33.656 -34.618 30.548 1.00 87.75 237 TRP A C 1
ATOM 1753 O O . TRP A 1 237 ? -33.344 -35.785 30.331 1.00 87.75 237 TRP A O 1
ATOM 1763 N N . ALA A 1 238 ? -33.715 -34.130 31.787 1.00 87.12 238 ALA A N 1
ATOM 1764 C CA . ALA A 1 238 ? -33.334 -34.904 32.960 1.00 87.12 238 ALA A CA 1
ATOM 1765 C C . ALA A 1 238 ? -34.192 -36.170 33.111 1.00 87.12 238 ALA A C 1
ATOM 1767 O O . ALA A 1 238 ? -33.643 -37.254 33.295 1.00 87.12 238 ALA A O 1
ATOM 1768 N N . ARG A 1 239 ? -35.518 -36.062 32.929 1.00 85.25 239 ARG A N 1
ATOM 1769 C CA . ARG A 1 239 ? -36.422 -37.224 32.941 1.00 85.25 239 ARG A CA 1
ATOM 1770 C C . ARG A 1 239 ? -36.133 -38.206 31.804 1.00 85.25 239 ARG A C 1
ATOM 1772 O O . ARG A 1 239 ? -36.159 -39.410 32.036 1.00 85.25 239 ARG A O 1
ATOM 1779 N N . ALA A 1 240 ? -35.822 -37.714 30.604 1.00 83.81 240 ALA A N 1
ATOM 1780 C CA . ALA A 1 240 ? -35.444 -38.566 29.473 1.00 83.81 240 ALA A CA 1
ATOM 1781 C C . ALA A 1 240 ? -34.126 -39.328 29.714 1.00 83.81 240 ALA A C 1
ATOM 1783 O O . ALA A 1 240 ? -33.967 -40.443 29.228 1.00 83.81 240 ALA A O 1
ATOM 1784 N N . ASN A 1 241 ? -33.211 -38.758 30.504 1.00 82.44 241 ASN A N 1
ATOM 1785 C CA . ASN A 1 241 ? -31.928 -39.365 30.872 1.00 82.44 241 ASN A CA 1
ATOM 1786 C C . ASN A 1 241 ? -31.987 -40.175 32.185 1.00 82.44 241 ASN A C 1
ATOM 1788 O O . ASN A 1 241 ? -30.954 -40.600 32.696 1.00 82.44 241 ASN A O 1
ATOM 1792 N N . GLY A 1 242 ? -33.183 -40.398 32.745 1.00 84.06 242 GLY A N 1
ATOM 1793 C CA . GLY A 1 242 ? -33.368 -41.191 33.965 1.00 84.06 242 GLY A CA 1
ATOM 1794 C C . GLY A 1 242 ? -32.948 -40.487 35.261 1.00 84.06 242 GLY A C 1
ATOM 1795 O O . GLY A 1 242 ? -32.762 -41.145 36.282 1.00 84.06 242 GLY A O 1
ATOM 1796 N N . HIS A 1 243 ? -32.792 -39.161 35.248 1.00 81.81 243 HIS A N 1
ATOM 1797 C CA . HIS A 1 243 ? -32.525 -38.374 36.450 1.00 81.81 243 HIS A CA 1
ATOM 1798 C C . HIS A 1 243 ? -33.830 -38.013 37.174 1.00 81.81 243 HIS A C 1
ATOM 1800 O O . HIS A 1 243 ? -34.764 -37.474 36.577 1.00 81.81 243 HIS A O 1
ATOM 1806 N N . GLU A 1 244 ? -33.878 -38.266 38.483 1.00 76.62 244 GLU A N 1
ATOM 1807 C CA . GLU A 1 244 ? -35.017 -37.923 39.336 1.00 76.62 244 GLU A CA 1
ATOM 1808 C C . GLU A 1 244 ? -34.996 -36.422 39.675 1.00 76.62 244 GLU A C 1
ATOM 1810 O O . GLU A 1 244 ? -34.070 -35.920 40.318 1.00 76.62 244 GLU A O 1
ATOM 1815 N N . VAL A 1 245 ? -36.003 -35.682 39.199 1.00 80.00 245 VAL A N 1
ATOM 1816 C CA . VAL A 1 245 ? -36.143 -34.234 39.425 1.00 80.00 245 VAL A CA 1
ATOM 1817 C C . VAL A 1 245 ? -37.530 -33.939 39.964 1.00 80.00 245 VAL A C 1
ATOM 1819 O O . VAL A 1 245 ? -38.514 -34.443 39.432 1.00 80.00 245 VAL A O 1
ATOM 1822 N N . ALA A 1 246 ? -37.608 -33.085 40.986 1.00 75.50 246 ALA A N 1
ATOM 1823 C CA . ALA A 1 246 ? -38.878 -32.618 41.524 1.00 75.50 246 ALA A CA 1
ATOM 1824 C C . ALA A 1 246 ? -39.710 -31.893 40.449 1.00 75.50 246 ALA A C 1
ATOM 1826 O O . ALA A 1 246 ? -39.188 -31.081 39.676 1.00 75.50 246 ALA A O 1
ATOM 1827 N N . ASP A 1 247 ? -41.020 -32.148 40.437 1.00 64.19 247 ASP A N 1
ATOM 1828 C CA . ASP A 1 247 ? -41.946 -31.573 39.453 1.00 64.19 247 ASP A CA 1
ATOM 1829 C C . ASP A 1 247 ? -42.021 -30.043 39.534 1.00 64.19 247 ASP A C 1
ATOM 1831 O O . ASP A 1 247 ? -42.211 -29.361 38.520 1.00 64.19 247 ASP A O 1
ATOM 1835 N N . THR A 1 248 ? -41.781 -29.491 40.724 1.00 61.62 248 THR A N 1
ATOM 1836 C CA . THR A 1 248 ? -41.790 -28.055 41.004 1.00 61.62 248 THR A CA 1
ATOM 1837 C C . THR A 1 248 ? -40.573 -27.641 41.820 1.00 61.62 248 THR A C 1
ATOM 1839 O O . THR A 1 248 ? -40.230 -28.295 42.803 1.00 61.62 248 THR A O 1
ATOM 1842 N N . GLY A 1 249 ? -39.970 -26.505 41.468 1.00 71.56 249 GLY A N 1
ATOM 1843 C CA . GLY A 1 249 ? -38.934 -25.864 42.275 1.00 71.56 249 GLY A CA 1
ATOM 1844 C C . GLY A 1 249 ? -37.588 -25.722 41.573 1.00 71.56 249 GLY A C 1
ATOM 1845 O O . GLY A 1 249 ? -37.502 -25.600 40.349 1.00 71.56 249 GLY A O 1
ATOM 1846 N N . LEU A 1 250 ? -36.538 -25.645 42.388 1.00 75.31 250 LEU A N 1
ATOM 1847 C CA . LEU A 1 250 ? -35.167 -25.429 41.946 1.00 75.31 250 LEU A CA 1
ATOM 1848 C C . LEU A 1 250 ? -34.558 -26.751 41.459 1.00 75.31 250 LEU A C 1
ATOM 1850 O O . LEU A 1 250 ? -34.607 -27.756 42.163 1.00 75.31 250 LEU A O 1
ATOM 1854 N N . ILE A 1 251 ? -33.967 -26.749 40.264 1.00 80.38 251 ILE A N 1
ATOM 1855 C CA . ILE A 1 251 ? -33.308 -27.937 39.706 1.00 80.38 251 ILE A CA 1
ATOM 1856 C C . ILE A 1 251 ? -31.964 -28.128 40.421 1.00 80.38 251 ILE A C 1
ATOM 1858 O O . ILE A 1 251 ? -31.220 -27.150 40.537 1.00 80.38 251 ILE A O 1
ATOM 1862 N N . PRO A 1 252 ? -31.609 -29.342 40.877 1.00 80.81 252 PRO A N 1
ATOM 1863 C CA . PRO A 1 252 ? -30.302 -29.605 41.467 1.00 80.81 252 PRO A CA 1
ATOM 1864 C C . PRO A 1 252 ? -29.160 -29.173 40.539 1.00 80.81 252 PRO A C 1
ATOM 1866 O O . PRO A 1 252 ? -29.170 -29.488 39.350 1.00 80.81 252 PRO A O 1
ATOM 1869 N N . LYS A 1 253 ? -28.144 -28.496 41.089 1.00 78.06 253 LYS A N 1
ATOM 1870 C CA . LYS A 1 253 ? -27.012 -27.956 40.313 1.00 78.06 253 LYS A CA 1
ATOM 1871 C C . LYS A 1 253 ? -26.310 -29.018 39.454 1.00 78.06 253 LYS A C 1
ATOM 1873 O O . LYS A 1 253 ? -26.002 -28.756 38.304 1.00 78.06 253 LYS A O 1
ATOM 1878 N N . LYS A 1 254 ? -26.190 -30.251 39.963 1.00 81.19 254 LYS A N 1
ATOM 1879 C CA . LYS A 1 254 ? -25.618 -31.392 39.224 1.00 81.19 254 LYS A CA 1
ATOM 1880 C C . LYS A 1 254 ? -26.314 -31.670 37.885 1.00 81.19 254 LYS A C 1
ATOM 1882 O O . LYS A 1 254 ? -25.661 -32.080 36.938 1.00 81.19 254 LYS A O 1
ATOM 1887 N N . ILE A 1 255 ? -27.629 -31.469 37.816 1.00 82.81 255 ILE A N 1
ATOM 1888 C CA . ILE A 1 255 ? -28.428 -31.725 36.611 1.00 82.81 255 ILE A CA 1
ATOM 1889 C C . ILE A 1 255 ? -28.313 -30.552 35.636 1.00 82.81 255 ILE A C 1
ATOM 1891 O O . ILE A 1 255 ? -28.312 -30.762 34.430 1.00 82.81 255 ILE A O 1
ATOM 1895 N N . GLN A 1 256 ? -28.170 -29.330 36.156 1.00 81.44 256 GLN A N 1
ATOM 1896 C CA . GLN A 1 256 ? -27.900 -28.146 35.337 1.00 81.44 256 GLN A CA 1
ATOM 1897 C C . GLN A 1 256 ? -26.527 -28.261 34.665 1.00 81.44 256 GLN A C 1
ATOM 1899 O O . GLN A 1 256 ? -26.444 -28.140 33.450 1.00 81.44 256 GLN A O 1
ATOM 1904 N N . ASP A 1 257 ? -25.490 -28.617 35.429 1.00 80.44 257 ASP A N 1
ATOM 1905 C CA . ASP A 1 257 ? -24.132 -28.807 34.904 1.00 80.44 257 ASP A CA 1
ATOM 1906 C C . ASP A 1 257 ? -24.086 -29.941 33.852 1.00 80.44 257 ASP A C 1
ATOM 1908 O O . ASP A 1 257 ? -23.404 -29.829 32.836 1.00 80.44 257 ASP A O 1
ATOM 1912 N N . ALA A 1 258 ? -24.849 -31.024 34.058 1.00 82.88 258 ALA A N 1
ATOM 1913 C CA . ALA A 1 258 ? -24.948 -32.128 33.099 1.00 82.88 258 ALA A CA 1
ATOM 1914 C C . ALA A 1 258 ? -25.704 -31.739 31.815 1.00 82.88 258 ALA A C 1
ATOM 1916 O O . ALA A 1 258 ? -25.318 -32.155 30.724 1.00 82.88 258 ALA A O 1
ATOM 1917 N N . TYR A 1 259 ? -26.755 -30.923 31.935 1.00 82.38 259 TYR A N 1
ATOM 1918 C CA . TYR A 1 259 ? -27.478 -30.384 30.784 1.00 82.38 259 TYR A CA 1
ATOM 1919 C C . TYR A 1 259 ? -26.600 -29.428 29.970 1.00 82.38 259 TYR A C 1
ATOM 1921 O O . TYR A 1 259 ? -26.597 -29.506 28.744 1.00 82.38 259 TYR A O 1
ATOM 1929 N N . ASP A 1 260 ? -25.828 -28.578 30.648 1.00 82.12 260 ASP A N 1
ATOM 1930 C CA . ASP A 1 260 ? -24.917 -27.613 30.028 1.00 82.12 260 ASP A CA 1
ATOM 1931 C C . ASP A 1 260 ? -23.760 -28.312 29.303 1.00 82.12 260 ASP A C 1
ATOM 1933 O O . ASP A 1 260 ? -23.404 -27.928 28.192 1.00 82.12 260 ASP A O 1
ATOM 1937 N N . ALA A 1 261 ? -23.228 -29.398 29.874 1.00 81.38 261 ALA A N 1
ATOM 1938 C CA . ALA A 1 261 ? -22.244 -30.245 29.201 1.00 81.38 261 ALA A CA 1
ATOM 1939 C C . ALA A 1 261 ? -22.813 -30.944 27.950 1.00 81.38 261 ALA A C 1
ATOM 1941 O O . ALA A 1 261 ? -22.072 -31.207 27.005 1.00 81.38 261 ALA A O 1
ATOM 1942 N N . ALA A 1 262 ? -24.115 -31.245 27.939 1.00 80.19 262 ALA A N 1
ATOM 1943 C CA . ALA A 1 262 ? -24.795 -31.878 26.810 1.00 80.19 262 ALA A CA 1
ATOM 1944 C C . ALA A 1 262 ? -25.269 -30.878 25.735 1.00 80.19 262 ALA A C 1
ATOM 1946 O O . ALA A 1 262 ? -25.476 -31.285 24.594 1.00 80.19 262 ALA A O 1
ATOM 1947 N N . HIS A 1 263 ? -25.432 -29.593 26.077 1.00 77.81 263 HIS A N 1
ATOM 1948 C CA . HIS A 1 263 ? -25.925 -28.542 25.173 1.00 77.81 263 HIS A CA 1
ATOM 1949 C C . HIS A 1 263 ? -25.026 -27.288 25.176 1.00 77.81 263 HIS A C 1
ATOM 1951 O O . HIS A 1 263 ? -25.507 -26.193 25.487 1.00 77.81 263 HIS A O 1
ATOM 1957 N N . PRO A 1 264 ? -23.738 -27.411 24.798 1.00 69.69 264 PRO A N 1
ATOM 1958 C CA . PRO A 1 264 ? -22.820 -26.271 24.734 1.00 69.69 264 PRO A CA 1
ATOM 1959 C C . PRO A 1 264 ? -23.272 -25.193 23.727 1.00 69.69 264 PRO A C 1
ATOM 1961 O O . PRO A 1 264 ? -23.109 -24.004 23.999 1.00 69.69 264 PRO A O 1
ATOM 1964 N N . ASP A 1 265 ? -23.930 -25.586 22.629 1.00 60.66 265 ASP A N 1
ATOM 1965 C CA . ASP A 1 265 ? -24.393 -24.674 21.566 1.00 60.66 265 ASP A CA 1
ATOM 1966 C C . ASP A 1 265 ? -25.489 -23.690 22.019 1.00 60.66 265 ASP A C 1
ATOM 1968 O O . ASP A 1 265 ? -25.645 -22.617 21.438 1.00 60.66 265 ASP A O 1
ATOM 1972 N N . GLN A 1 266 ? -26.250 -23.997 23.077 1.00 58.56 266 GLN A N 1
ATOM 1973 C CA . GLN A 1 266 ? -27.301 -23.090 23.568 1.00 58.56 266 GLN A CA 1
ATOM 1974 C C . GLN A 1 266 ? -26.760 -21.927 24.414 1.00 58.56 266 GLN A C 1
ATOM 1976 O O . GLN A 1 266 ? -27.504 -20.981 24.676 1.00 58.56 266 GLN A O 1
ATOM 1981 N N . MET A 1 267 ? -25.483 -21.949 24.818 1.00 55.09 267 MET A N 1
ATOM 1982 C CA . MET A 1 267 ? -24.853 -20.805 25.490 1.00 55.09 267 MET A CA 1
ATOM 1983 C C . MET A 1 267 ? -24.233 -19.787 24.521 1.00 55.09 267 MET A C 1
ATOM 1985 O O . MET A 1 267 ? -24.016 -18.648 24.933 1.00 55.09 267 MET A O 1
ATOM 1989 N N . GLU A 1 268 ? -24.006 -20.134 23.247 1.00 45.06 268 GLU A N 1
ATOM 1990 C CA . GLU A 1 268 ? -23.397 -19.213 22.269 1.00 45.06 268 GLU A CA 1
ATOM 1991 C C . GLU A 1 268 ? -24.373 -18.119 21.788 1.00 45.06 268 GLU A C 1
ATOM 1993 O O . GLU A 1 268 ? -23.954 -17.058 21.342 1.00 45.06 268 GLU A O 1
ATOM 1998 N N . VAL A 1 269 ? -25.686 -18.319 21.954 1.00 44.72 269 VAL A N 1
ATOM 1999 C CA . VAL A 1 269 ? -26.724 -17.356 21.523 1.00 44.72 269 VAL A CA 1
ATOM 2000 C C . VAL A 1 269 ? -27.111 -16.352 22.624 1.00 44.72 269 VAL A C 1
ATOM 2002 O O . VAL A 1 269 ? -27.925 -15.459 22.396 1.00 44.72 269 VAL A O 1
ATOM 2005 N N . ALA A 1 270 ? -26.548 -16.488 23.828 1.00 45.84 270 ALA A N 1
ATOM 2006 C CA . ALA A 1 270 ? -26.863 -15.646 24.986 1.00 45.84 270 ALA A CA 1
ATOM 2007 C C . ALA A 1 270 ? -25.631 -14.946 25.596 1.00 45.84 270 ALA A C 1
ATOM 2009 O O . ALA A 1 270 ? -25.675 -14.555 26.765 1.00 45.84 270 ALA A O 1
ATOM 2010 N N . SER A 1 271 ? -24.542 -14.802 24.829 1.00 36.81 271 SER A N 1
ATOM 2011 C CA . SER A 1 271 ? -23.360 -13.999 25.191 1.00 36.81 271 SER A CA 1
ATOM 2012 C C . SER A 1 271 ? -23.101 -12.879 24.191 1.00 36.81 271 SER A C 1
ATOM 2014 O O . SER A 1 271 ? -23.286 -13.114 22.978 1.00 36.81 271 SER A O 1
#

Radius of gyration: 38.88 Å; chains: 1; bounding box: 86×88×91 Å

Sequence (271 aa):
MFIDWKKALAAEGLALTSNSVDQLAAAARTVARRARDKQDLADLLGYLGLPRSEDDLVRMLPLLTAPTAHPVMGDDTMTNPISTTNAYTAVAASMLNKGDAPATVRQCLGLSDEELNEALTLIGQGAGSAAADIDDVAAATEALLVWGEKHASARIQGKASKARALLAELVSLRTNERAVAAKEKEITLLRDRLAQAEKELRQVRAGRITSTVSPVPAAQGALPTRSKEDRAAIRAWARANGHEVADTGLIPKKIQDAYDAAHPDQMEVAS

Secondary structure (DSSP, 8-state):
--HHHHHHHHHS--------HHHHHHHHHHHHTT-SSHHHHHHHHHHTT----HHHHHHHGGGS---S-PPP--------------HHHHHHHHHHHTT--HHHHHHHHT--HHHHHHHHHHHHHHHHHHHHHHHHHHHHHHHHHHHHHHSS-HHHHHHHHHHHHHHHHHHHHHHHHHHHHHHHHHHHHHHHHHHHHHHHHHHHHHHHHGGG-S-------------HHHHHHHHHHHHHTT----SSSPPPHHHHHHHHHH-GGGGGGG-